Protein AF-A0A3N4TA55-F1 (afdb_monomer_lite)

Foldseek 3Di:
DVQVVLLVVLVVQAEPEEAEAEQVCVRLVDQPRNLSNLVSVVCCVPPPRRDDYHYHYDHDPVPPDPPPDDDPPDPDGRNSVNVSCVVPDDDDDQADDPVVLVVLVVVVVVPVVLSVVLSVVCVPGRRSVCSSQQVVVQVVCLVPDQLLLVLLLVLLVVCVVVPHDNDDDLVSSNVNSCVSDDPVSNVVADPCNSVVSLVSQCDDDVNPDGSDDDPDPPDDPDPPDPPPPDDDDDDDDDDDDDD

Structure (mmCIF, N/CA/C/O backbone):
data_AF-A0A3N4TA55-F1
#
_entry.id   AF-A0A3N4TA55-F1
#
loop_
_atom_site.group_PDB
_atom_site.id
_atom_site.type_symbol
_atom_site.label_atom_id
_atom_site.label_alt_id
_atom_site.label_comp_id
_atom_site.label_asym_id
_atom_site.label_entity_id
_atom_site.label_seq_id
_atom_site.pdbx_PDB_ins_code
_atom_site.Cartn_x
_atom_site.Cartn_y
_atom_site.Cartn_z
_atom_site.occupancy
_atom_site.B_iso_or_equiv
_atom_site.auth_seq_id
_atom_site.auth_comp_id
_atom_site.auth_asym_id
_atom_site.auth_atom_id
_atom_site.pdbx_PDB_model_num
ATOM 1 N N . THR A 1 1 ? -11.333 23.066 11.978 1.00 79.62 1 THR A N 1
ATOM 2 C CA . THR A 1 1 ? -10.157 22.261 11.555 1.00 79.62 1 THR A CA 1
ATOM 3 C C . THR A 1 1 ? -10.548 20.794 11.424 1.00 79.62 1 THR A C 1
ATOM 5 O O . THR A 1 1 ? -11.616 20.425 11.899 1.00 79.62 1 THR A O 1
ATOM 8 N N . ARG A 1 2 ? -9.712 19.935 10.811 1.00 83.94 2 ARG A N 1
ATOM 9 C CA . ARG A 1 2 ? -9.984 18.483 10.694 1.00 83.94 2 ARG A CA 1
ATOM 10 C C . ARG A 1 2 ? -10.260 17.814 12.053 1.00 83.94 2 ARG A C 1
ATOM 12 O O . ARG A 1 2 ? -11.100 16.928 12.131 1.00 83.94 2 ARG A O 1
ATOM 19 N N . ALA A 1 3 ? -9.582 18.254 13.115 1.00 85.75 3 ALA A N 1
ATOM 20 C CA . ALA A 1 3 ? -9.778 17.730 14.466 1.00 85.75 3 ALA A CA 1
ATOM 21 C C . ALA A 1 3 ? -11.106 18.177 15.100 1.00 85.75 3 ALA A C 1
ATOM 23 O O . ALA A 1 3 ? -11.772 17.376 15.744 1.00 85.75 3 ALA A O 1
ATOM 24 N N . GLU A 1 4 ? -11.514 19.430 14.893 1.00 86.81 4 GLU A N 1
ATOM 25 C CA . GLU A 1 4 ? -12.807 19.935 15.382 1.00 86.81 4 GLU A CA 1
ATOM 26 C C . GLU A 1 4 ? -13.983 19.252 14.679 1.00 86.81 4 GLU A C 1
ATOM 28 O O . GLU A 1 4 ? -14.885 18.774 15.355 1.00 86.81 4 GLU A O 1
ATOM 33 N N . ALA A 1 5 ? -13.923 19.104 13.351 1.00 87.62 5 ALA A N 1
ATOM 34 C CA . ALA A 1 5 ? -14.955 18.386 12.601 1.00 87.62 5 ALA A CA 1
ATOM 35 C C . ALA A 1 5 ? -15.101 16.931 13.083 1.00 87.62 5 ALA A C 1
ATOM 37 O O . ALA A 1 5 ? -16.208 16.457 13.313 1.00 87.62 5 ALA A O 1
ATOM 38 N N . ALA A 1 6 ? -13.979 16.245 13.332 1.00 89.44 6 ALA A N 1
ATOM 39 C CA . ALA A 1 6 ? -14.008 14.892 13.880 1.00 89.44 6 ALA A CA 1
ATOM 40 C C . ALA A 1 6 ? -14.622 14.826 15.288 1.00 89.44 6 ALA A C 1
ATOM 42 O O . ALA A 1 6 ? -15.300 13.853 15.607 1.00 89.44 6 ALA A O 1
ATOM 43 N N . LEU A 1 7 ? -14.401 15.837 16.136 1.00 91.38 7 LEU A N 1
ATOM 44 C CA . LEU A 1 7 ? -15.032 15.901 17.455 1.00 91.38 7 LEU A CA 1
ATOM 45 C C . LEU A 1 7 ? -16.558 16.016 17.335 1.00 91.38 7 LEU A C 1
ATOM 47 O O . LEU A 1 7 ? -17.276 15.287 18.020 1.00 91.38 7 LEU A O 1
ATOM 51 N N . ASP A 1 8 ? -17.042 16.881 16.445 1.00 91.19 8 ASP A N 1
ATOM 52 C CA . ASP A 1 8 ? -18.476 17.055 16.202 1.00 91.19 8 ASP A CA 1
ATOM 53 C C . ASP A 1 8 ? -19.119 15.771 15.657 1.00 91.19 8 ASP A C 1
ATOM 55 O O . ASP A 1 8 ? -20.193 15.363 16.114 1.00 91.19 8 ASP A O 1
ATOM 59 N N . ASP A 1 9 ? -18.439 15.083 14.739 1.00 91.56 9 ASP A N 1
ATOM 60 C CA . ASP A 1 9 ? -18.909 13.819 14.170 1.00 91.56 9 ASP A CA 1
ATOM 61 C C . ASP A 1 9 ? -18.940 12.686 15.204 1.00 91.56 9 ASP A C 1
ATOM 63 O O . ASP A 1 9 ? -19.891 11.901 15.228 1.00 91.56 9 ASP A O 1
ATOM 67 N N . LEU A 1 10 ? -17.966 12.623 16.123 1.00 92.31 10 LEU A N 1
ATOM 68 C CA . LEU A 1 10 ? -17.952 11.629 17.206 1.00 92.31 10 LEU A CA 1
ATOM 69 C C . LEU A 1 10 ? -19.199 11.719 18.092 1.00 92.31 10 LEU A C 1
ATOM 71 O O . LEU A 1 10 ? -19.691 10.698 18.575 1.00 92.31 10 LEU A O 1
ATOM 75 N N . HIS A 1 11 ? -19.758 12.915 18.279 1.00 89.50 11 HIS A N 1
ATOM 76 C CA . HIS A 1 11 ? -20.995 13.082 19.040 1.00 89.50 11 HIS A CA 1
ATOM 77 C C . HIS A 1 11 ? -22.228 12.508 18.331 1.00 89.50 11 HIS A C 1
ATOM 79 O O . HIS A 1 11 ? -23.209 12.191 19.009 1.00 89.50 11 HIS A O 1
ATOM 85 N N . ARG A 1 12 ? -22.169 12.342 17.005 1.00 91.69 12 ARG A N 1
ATOM 86 C CA . ARG A 1 12 ? -23.254 11.838 16.149 1.00 91.69 12 ARG A CA 1
ATOM 87 C C . ARG A 1 12 ? -23.171 10.335 15.875 1.00 91.69 12 ARG A C 1
ATOM 89 O O . ARG A 1 12 ? -24.098 9.784 15.280 1.00 91.69 12 ARG A O 1
ATOM 96 N N . VAL A 1 13 ? -22.092 9.675 16.301 1.00 93.31 13 VAL A N 1
ATOM 97 C CA . VAL A 1 13 ? -21.905 8.228 16.140 1.00 93.31 13 VAL A CA 1
ATOM 98 C C . VAL A 1 13 ? -23.046 7.474 16.822 1.00 93.31 13 VAL A C 1
ATOM 100 O O . VAL A 1 13 ? -23.340 7.684 17.999 1.00 93.31 13 VAL A O 1
ATOM 103 N N . ARG A 1 14 ? -23.689 6.588 16.058 1.00 92.69 14 ARG A N 1
ATOM 104 C CA . ARG A 1 14 ? -24.796 5.740 16.512 1.00 92.69 14 ARG A CA 1
ATOM 105 C C . ARG A 1 14 ? -24.303 4.343 16.914 1.00 92.69 14 ARG A C 1
ATOM 107 O O . ARG A 1 14 ? -23.226 3.934 16.472 1.00 92.69 14 ARG A O 1
ATOM 114 N N . PRO A 1 15 ? -25.101 3.579 17.680 1.00 93.12 15 PRO A N 1
ATOM 115 C CA . PRO A 1 15 ? -24.861 2.158 17.911 1.00 93.12 15 PRO A CA 1
ATOM 116 C C . PRO A 1 15 ? -24.553 1.370 16.635 1.00 93.12 15 PRO A C 1
ATOM 118 O O . PRO A 1 15 ? -25.110 1.654 15.575 1.00 93.12 15 PRO A O 1
ATOM 121 N N . ARG A 1 16 ? -23.719 0.333 16.766 1.00 92.81 16 ARG A N 1
ATOM 122 C CA . ARG A 1 16 ? -23.284 -0.587 15.696 1.00 92.81 16 ARG A CA 1
ATOM 123 C C . ARG A 1 16 ? -22.468 0.092 14.592 1.00 92.81 16 ARG A C 1
ATOM 125 O O . ARG A 1 16 ? -22.528 -0.311 13.435 1.00 92.81 16 ARG A O 1
ATOM 132 N N . THR A 1 17 ? -21.687 1.103 14.965 1.00 93.56 17 THR A N 1
ATOM 133 C CA . THR A 1 17 ? -20.802 1.832 14.048 1.00 93.56 17 THR A CA 1
ATOM 134 C C . THR A 1 17 ? -19.342 1.446 14.275 1.00 93.56 17 THR A C 1
ATOM 136 O O . THR A 1 17 ? -18.903 1.276 15.415 1.00 93.56 17 THR A O 1
ATOM 139 N N . VAL A 1 18 ? -18.577 1.352 13.184 1.00 94.00 18 VAL A N 1
ATOM 140 C CA . VAL A 1 18 ? -17.112 1.279 13.224 1.00 94.00 18 VAL A CA 1
ATOM 141 C C . VAL A 1 18 ? -16.549 2.668 12.944 1.00 94.00 18 VAL A C 1
ATOM 143 O O . VAL A 1 18 ? -16.778 3.235 11.878 1.00 94.00 18 VAL A O 1
ATOM 146 N N . VAL A 1 19 ? -15.811 3.221 13.901 1.00 92.81 19 VAL A N 1
ATOM 147 C CA . VAL A 1 19 ? -15.119 4.504 13.755 1.00 92.81 19 VAL A CA 1
ATOM 148 C C . VAL A 1 19 ? -13.665 4.233 13.387 1.00 92.81 19 VAL A C 1
ATOM 150 O O . VAL A 1 19 ? -12.929 3.635 14.170 1.00 92.81 19 VAL A O 1
ATOM 153 N N . TRP A 1 20 ? -13.241 4.696 12.210 1.00 92.50 20 TRP A N 1
ATOM 154 C CA . TRP A 1 20 ? -11.856 4.593 11.747 1.00 92.50 20 TRP A CA 1
ATOM 155 C C . TRP A 1 20 ? -11.138 5.945 11.832 1.00 92.50 20 TRP A C 1
ATOM 157 O O . TRP A 1 20 ? -11.334 6.839 11.007 1.00 92.50 20 TRP A O 1
ATOM 167 N N . LEU A 1 21 ? -10.265 6.094 12.827 1.00 89.69 21 LEU A N 1
ATOM 168 C CA . LEU A 1 21 ? -9.412 7.267 13.001 1.00 89.69 21 LEU A CA 1
ATOM 169 C C . LEU A 1 21 ? -8.099 7.073 12.233 1.00 89.69 21 LEU A C 1
ATOM 171 O O . LEU A 1 21 ? -7.096 6.596 12.771 1.00 89.69 21 LEU A O 1
ATOM 175 N N . ASN A 1 22 ? -8.110 7.448 10.953 1.00 85.31 22 ASN A N 1
ATOM 176 C CA . ASN A 1 22 ? -6.920 7.359 10.109 1.00 85.31 22 ASN A CA 1
ATOM 177 C C . ASN A 1 22 ? -5.839 8.360 10.543 1.00 85.31 22 ASN A C 1
ATOM 179 O O . ASN A 1 22 ? -6.114 9.557 10.579 1.00 85.31 22 ASN A O 1
ATOM 183 N N . GLU A 1 23 ? -4.610 7.900 10.790 1.00 84.62 23 GLU A N 1
ATOM 184 C CA . GLU A 1 23 ? -3.503 8.749 11.259 1.00 84.62 23 GLU A CA 1
ATOM 185 C C . GLU A 1 23 ? -3.882 9.530 12.536 1.00 84.62 23 GLU A C 1
ATOM 187 O O . GLU A 1 23 ? -3.829 10.763 12.612 1.00 84.62 23 GLU A O 1
ATOM 192 N N . ALA A 1 24 ? -4.303 8.778 13.555 1.00 86.88 24 ALA A N 1
ATOM 193 C CA . ALA A 1 24 ? -4.888 9.238 14.810 1.00 86.88 24 ALA A CA 1
ATOM 194 C C . ALA A 1 24 ? -4.051 10.294 15.551 1.00 86.88 24 ALA A C 1
ATOM 196 O O . ALA A 1 24 ? -4.609 11.116 16.283 1.00 86.88 24 ALA A O 1
ATOM 197 N N . GLN A 1 25 ? -2.736 10.342 15.318 1.00 84.38 25 GLN A N 1
ATOM 198 C CA . GLN A 1 25 ? -1.855 11.372 15.865 1.00 84.38 25 GLN A CA 1
ATOM 199 C C . GLN A 1 25 ? -2.222 12.799 15.426 1.00 84.38 25 GLN A C 1
ATOM 201 O O . GLN A 1 25 ? -1.885 13.746 16.134 1.00 84.38 25 GLN A O 1
ATOM 206 N N . HIS A 1 26 ? -2.911 12.977 14.292 1.00 84.94 26 HIS A N 1
ATOM 207 C CA . HIS A 1 26 ? -3.399 14.291 13.854 1.00 84.94 26 HIS A CA 1
ATOM 208 C C . HIS A 1 26 ? -4.632 14.768 14.625 1.00 84.94 26 HIS A C 1
ATOM 210 O O . HIS A 1 26 ? -4.906 15.963 14.636 1.00 84.94 26 HIS A O 1
ATOM 216 N N . TYR A 1 27 ? -5.356 13.856 15.273 1.00 87.69 27 TYR A N 1
ATOM 217 C CA . TYR A 1 27 ? -6.538 14.178 16.069 1.00 87.69 27 TYR A CA 1
ATOM 218 C C . TYR A 1 27 ? -6.185 14.221 17.553 1.00 87.69 27 TYR A C 1
ATOM 220 O O . TYR A 1 27 ? -6.335 15.243 18.211 1.00 87.69 27 TYR A O 1
ATOM 228 N N . LEU A 1 28 ? -5.646 13.118 18.074 1.00 87.19 28 LEU A N 1
ATOM 229 C CA . LEU A 1 28 ? -5.337 12.945 19.494 1.00 87.19 28 LEU A CA 1
ATOM 230 C C . LEU A 1 28 ? -4.089 13.725 19.930 1.00 87.19 28 LEU A C 1
ATOM 232 O O . LEU A 1 28 ? -3.951 14.066 21.103 1.00 87.19 28 LEU A O 1
ATOM 236 N N . GLY A 1 29 ? -3.184 14.007 18.990 1.00 81.81 29 GLY A N 1
ATOM 237 C CA . GLY A 1 29 ? -2.003 14.837 19.220 1.00 81.81 29 GLY A CA 1
ATOM 238 C C . GLY A 1 29 ? -2.254 16.337 19.058 1.00 81.81 29 GLY A C 1
ATOM 239 O O . GLY A 1 29 ? -1.321 17.110 19.261 1.00 81.81 29 GLY A O 1
ATOM 240 N N . ASP A 1 30 ? -3.468 16.761 18.689 1.00 82.75 30 ASP A N 1
ATOM 241 C CA . ASP A 1 30 ? -3.800 18.183 18.606 1.00 82.75 30 ASP A CA 1
ATOM 242 C C . ASP A 1 30 ? -3.848 18.804 20.021 1.00 82.75 30 ASP A C 1
ATOM 244 O O . ASP A 1 30 ? -4.587 18.301 20.876 1.00 82.75 30 ASP A O 1
ATOM 248 N N . PRO A 1 31 ? -3.095 19.886 20.304 1.00 80.00 31 PRO A N 1
ATOM 249 C CA . PRO A 1 31 ? -3.035 20.471 21.645 1.00 80.00 31 PRO A CA 1
ATOM 250 C C . PRO A 1 31 ? -4.352 21.078 22.145 1.00 80.00 31 PRO A C 1
ATOM 252 O O . PRO A 1 31 ? -4.529 21.217 23.354 1.00 80.00 31 PRO A O 1
ATOM 255 N N . ARG A 1 32 ? -5.258 21.483 21.245 1.00 83.19 32 ARG A N 1
ATOM 256 C CA . ARG A 1 32 ? -6.519 22.154 21.597 1.00 83.19 32 ARG A CA 1
ATOM 257 C C . ARG A 1 32 ? -7.669 21.161 21.728 1.00 83.19 32 ARG A C 1
ATOM 259 O O . ARG A 1 32 ? -8.476 21.266 22.651 1.00 83.19 32 ARG A O 1
ATOM 266 N N . THR A 1 33 ? -7.738 20.196 20.817 1.00 86.81 33 THR A N 1
ATOM 267 C CA . THR A 1 33 ? -8.920 19.345 20.630 1.00 86.81 33 THR A CA 1
ATOM 268 C C . THR A 1 33 ? -8.653 17.879 20.981 1.00 86.81 33 THR A C 1
ATOM 270 O O . THR A 1 33 ? -9.595 17.151 21.291 1.00 86.81 33 THR A O 1
ATOM 273 N N . GLY A 1 34 ? -7.392 17.435 21.037 1.00 87.06 34 GLY A N 1
ATOM 274 C CA . GLY A 1 34 ? -7.037 16.024 21.230 1.00 87.06 34 GLY A CA 1
ATOM 275 C C . GLY A 1 34 ? -7.566 15.397 22.524 1.00 87.06 34 GLY A C 1
ATOM 276 O O . GLY A 1 34 ? -8.074 14.279 22.500 1.00 87.06 34 GLY A O 1
ATOM 277 N N . GLU A 1 35 ? -7.543 16.130 23.641 1.00 88.62 35 GLU A N 1
ATOM 278 C CA . GLU A 1 35 ? -8.118 15.664 24.918 1.00 88.62 35 GLU A CA 1
ATOM 279 C C . GLU A 1 35 ? -9.648 15.544 24.867 1.00 88.62 35 GLU A C 1
ATOM 281 O O . GLU A 1 35 ? -10.229 14.643 25.475 1.00 88.62 35 GLU A O 1
ATOM 286 N N . ARG A 1 36 ? -10.315 16.436 24.123 1.00 91.06 36 ARG A N 1
ATOM 287 C CA . ARG A 1 36 ? -11.776 16.407 23.947 1.00 91.06 36 ARG A CA 1
ATOM 288 C C . ARG A 1 36 ? -12.183 15.238 23.056 1.00 91.06 36 ARG A C 1
ATOM 290 O O . ARG A 1 36 ? -13.146 14.549 23.374 1.00 91.06 36 ARG A O 1
ATOM 297 N N . ILE A 1 37 ? -11.407 14.964 22.009 1.00 92.38 37 ILE A N 1
ATOM 298 C CA . ILE A 1 37 ? -11.589 13.794 21.140 1.00 92.38 37 ILE A CA 1
ATOM 299 C C . ILE A 1 37 ? -11.387 12.506 21.939 1.00 92.38 37 ILE A C 1
ATOM 301 O O . ILE A 1 37 ? -12.244 11.630 21.891 1.00 92.38 37 ILE A O 1
ATOM 305 N N . ALA A 1 38 ? -10.313 12.402 22.728 1.00 91.06 38 ALA A N 1
ATOM 306 C CA . ALA A 1 38 ? -10.084 11.233 23.579 1.00 91.06 38 ALA A CA 1
ATOM 307 C C . ALA A 1 38 ? -11.239 11.000 24.562 1.00 91.06 38 ALA A C 1
ATOM 309 O O . ALA A 1 38 ? -11.681 9.868 24.744 1.00 91.06 38 ALA A O 1
ATOM 310 N N . ALA A 1 39 ? -11.769 12.076 25.150 1.00 91.00 39 ALA A N 1
ATOM 311 C CA . ALA A 1 39 ? -12.935 12.010 26.019 1.00 91.00 39 ALA A CA 1
ATOM 312 C C . ALA A 1 39 ? -14.197 11.533 25.289 1.00 91.00 39 ALA A C 1
ATOM 314 O O . ALA A 1 39 ? -14.900 10.670 25.802 1.00 91.00 39 ALA A O 1
ATOM 315 N N . ALA A 1 40 ? -14.473 12.069 24.097 1.00 92.31 40 ALA A N 1
ATOM 316 C CA . ALA A 1 40 ? -15.627 11.675 23.296 1.00 92.31 40 ALA A CA 1
ATOM 317 C C . ALA A 1 40 ? -15.549 10.195 22.889 1.00 92.31 40 ALA A C 1
ATOM 319 O O . ALA A 1 40 ? -16.531 9.470 23.028 1.00 92.31 40 ALA A O 1
ATOM 320 N N . VAL A 1 41 ? -14.367 9.725 22.473 1.00 92.88 41 VAL A N 1
ATOM 321 C CA . VAL A 1 41 ? -14.122 8.305 22.182 1.00 92.88 41 VAL A CA 1
ATOM 322 C C . VAL A 1 41 ? -14.334 7.447 23.428 1.00 92.88 41 VAL A C 1
ATOM 324 O O . VAL A 1 41 ? -15.026 6.437 23.360 1.00 92.88 41 VAL A O 1
ATOM 327 N N . HIS A 1 42 ? -13.794 7.853 24.578 1.00 91.00 42 HIS A N 1
ATOM 328 C CA . HIS A 1 42 ? -14.005 7.132 25.832 1.00 91.00 42 HIS A CA 1
ATOM 329 C C . HIS A 1 42 ? -15.499 7.032 26.187 1.00 91.00 42 HIS A C 1
ATOM 331 O O . HIS A 1 42 ? -15.981 5.952 26.517 1.00 91.00 42 HIS A O 1
ATOM 337 N N . SER A 1 43 ? -16.259 8.125 26.057 1.00 90.19 43 SER A N 1
ATOM 338 C CA . SER A 1 43 ? -17.711 8.114 26.266 1.00 90.19 43 SER A CA 1
ATOM 339 C C . SER A 1 43 ? -18.432 7.155 25.317 1.00 90.19 43 SER A C 1
ATOM 341 O O . SER A 1 43 ? -19.298 6.420 25.778 1.00 90.19 43 SER A O 1
ATOM 343 N N . LEU A 1 44 ? -18.056 7.103 24.032 1.00 91.19 44 LEU A N 1
ATOM 344 C CA . LEU A 1 44 ? -18.632 6.151 23.070 1.00 91.19 44 LEU A CA 1
ATOM 345 C C . LEU A 1 44 ? -18.393 4.687 23.459 1.00 91.19 44 LEU A C 1
ATOM 347 O O . LEU A 1 44 ? -19.247 3.846 23.203 1.00 91.19 44 LEU A O 1
ATOM 351 N N . LEU A 1 45 ? -17.236 4.387 24.053 1.00 90.12 45 LEU A N 1
ATOM 352 C CA . LEU A 1 45 ? -16.852 3.025 24.425 1.00 90.12 45 LEU A CA 1
ATOM 353 C C . LEU A 1 45 ? -17.461 2.565 25.756 1.00 90.12 45 LEU A C 1
ATOM 355 O O . LEU A 1 45 ? -17.646 1.367 25.950 1.00 90.12 45 LEU A O 1
ATOM 359 N N . VAL A 1 46 ? -17.743 3.492 26.676 1.00 89.88 46 VAL A N 1
ATOM 360 C CA . VAL A 1 46 ? -18.223 3.167 28.030 1.00 89.88 46 VAL A CA 1
ATOM 361 C C . VAL A 1 46 ? -19.745 3.231 28.151 1.00 89.88 46 VAL A C 1
ATOM 363 O O . VAL A 1 46 ? -20.306 2.496 28.956 1.00 89.88 46 VAL A O 1
ATOM 366 N N . GLN A 1 47 ? -20.419 4.085 27.376 1.00 90.19 47 GLN A N 1
ATOM 367 C CA . GLN A 1 47 ? -21.871 4.274 27.451 1.00 90.19 47 GLN A CA 1
ATOM 368 C C . GLN A 1 47 ? -22.634 3.135 26.757 1.00 90.19 47 GLN A C 1
ATOM 370 O O . GLN A 1 47 ? -22.606 3.059 25.523 1.00 90.19 47 GLN A O 1
ATOM 375 N N . PRO A 1 48 ? -23.362 2.271 27.496 1.00 86.44 48 PRO A N 1
ATOM 376 C CA . PRO A 1 48 ? -24.081 1.146 26.900 1.00 86.44 48 PRO A CA 1
ATOM 377 C C . PRO A 1 48 ? -25.143 1.584 25.886 1.00 86.44 48 PRO A C 1
ATOM 379 O O . PRO A 1 48 ? -25.327 0.923 24.868 1.00 86.44 48 PRO A O 1
ATOM 382 N N . GLU A 1 49 ? -25.790 2.730 26.114 1.00 88.50 49 GLU A N 1
ATOM 383 C CA . GLU A 1 49 ? -26.796 3.322 25.226 1.00 88.50 49 GLU A CA 1
ATOM 384 C C . GLU A 1 49 ? -26.237 3.747 23.861 1.00 88.50 49 GLU A C 1
ATOM 386 O O . GLU A 1 49 ? -26.987 3.883 22.893 1.00 88.50 49 GLU A O 1
ATOM 391 N N . ARG A 1 50 ? -24.917 3.944 23.769 1.00 85.75 50 ARG A N 1
ATOM 392 C CA . ARG A 1 50 ? -24.220 4.248 22.514 1.00 85.75 50 ARG A CA 1
ATOM 393 C C . ARG A 1 50 ? -23.617 3.011 21.860 1.00 85.75 50 ARG A C 1
ATOM 395 O O . ARG A 1 50 ? -23.215 3.089 20.703 1.00 85.75 50 ARG A O 1
ATOM 402 N N . GLY A 1 51 ? -23.559 1.888 22.573 1.00 85.56 51 GLY A N 1
ATOM 403 C CA . GLY A 1 51 ? -22.928 0.653 22.127 1.00 85.56 51 GLY A CA 1
ATOM 404 C C . GLY A 1 51 ? -23.827 -0.244 21.263 1.00 85.56 51 GLY A C 1
ATOM 405 O O . GLY A 1 51 ? -25.042 -0.065 21.211 1.00 85.56 51 GLY A O 1
ATOM 406 N N . PRO A 1 52 ? -23.248 -1.253 20.588 1.00 89.94 52 PRO A N 1
ATOM 407 C CA . PRO A 1 52 ? -21.812 -1.527 20.503 1.00 89.94 52 PRO A CA 1
ATOM 408 C C . PRO A 1 52 ? -21.122 -0.608 19.479 1.00 89.94 52 PRO A C 1
ATOM 410 O O . PRO A 1 52 ? -21.655 -0.394 18.395 1.00 89.94 52 PRO A O 1
ATOM 413 N N . VAL A 1 53 ? -19.931 -0.089 19.789 1.00 92.69 53 VAL A N 1
ATOM 414 C CA . VAL A 1 53 ? -19.097 0.702 18.861 1.00 92.69 53 VAL A CA 1
ATOM 415 C C . VAL A 1 53 ? -17.689 0.122 18.862 1.00 92.69 53 VAL A C 1
ATOM 417 O O . VAL A 1 53 ? -17.137 -0.164 19.923 1.00 92.69 53 VAL A O 1
ATOM 420 N N . LEU A 1 54 ? -17.101 -0.031 17.676 1.00 91.62 54 LEU A N 1
ATOM 421 C CA . LEU A 1 54 ? -15.694 -0.390 17.514 1.00 91.62 54 LEU A CA 1
ATOM 422 C C . LEU A 1 54 ? -14.930 0.840 17.033 1.00 91.62 54 LEU A C 1
ATOM 424 O O . LEU A 1 54 ? -15.271 1.414 16.002 1.00 91.62 54 LEU A O 1
ATOM 428 N N . VAL A 1 55 ? -13.885 1.234 17.756 1.00 91.62 55 VAL A N 1
ATOM 429 C CA . VAL A 1 55 ? -13.008 2.337 17.353 1.00 91.62 55 VAL A CA 1
ATOM 430 C C . VAL A 1 55 ? -11.644 1.768 17.000 1.00 91.62 55 VAL A C 1
ATOM 432 O O . VAL A 1 55 ? -10.986 1.156 17.838 1.00 91.62 55 VAL A O 1
ATOM 435 N N . LEU A 1 56 ? -11.220 1.982 15.760 1.00 91.56 56 LEU A N 1
ATOM 436 C CA . LEU A 1 56 ? -9.915 1.585 15.251 1.00 91.56 56 LEU A CA 1
ATOM 437 C C . LEU A 1 56 ? -9.124 2.834 14.878 1.00 91.56 56 LEU A C 1
ATOM 439 O O . LEU A 1 56 ? -9.657 3.780 14.301 1.00 91.56 56 LEU A O 1
ATOM 443 N N . ALA A 1 57 ? -7.841 2.838 15.215 1.00 87.81 57 ALA A N 1
ATOM 444 C CA . ALA A 1 57 ? -6.971 3.983 15.021 1.00 87.81 57 ALA A CA 1
ATOM 445 C C . ALA A 1 57 ? -5.610 3.522 14.501 1.00 87.81 57 ALA A C 1
ATOM 447 O O . ALA A 1 57 ? -4.967 2.665 15.108 1.00 87.81 57 ALA A O 1
ATOM 448 N N . ARG A 1 58 ? -5.148 4.125 13.401 1.00 86.81 58 ARG A N 1
ATOM 449 C CA . ARG A 1 58 ? -3.773 3.945 12.915 1.00 86.81 58 ARG A CA 1
ATOM 450 C C . ARG A 1 58 ? -2.891 5.038 13.501 1.00 86.81 58 ARG A C 1
ATOM 452 O O . ARG A 1 58 ? -3.270 6.203 13.465 1.00 86.81 58 ARG A O 1
ATOM 459 N N . TRP A 1 59 ? -1.711 4.675 13.998 1.00 79.31 59 TRP A N 1
ATOM 460 C CA . TRP A 1 59 ? -0.756 5.622 14.574 1.00 79.31 59 TRP A CA 1
ATOM 461 C C . TRP A 1 59 ? 0.613 5.511 13.898 1.00 79.31 59 TRP A C 1
ATOM 463 O O . TRP A 1 59 ? 1.286 4.487 14.022 1.00 79.31 59 TRP A O 1
ATOM 473 N N . ALA A 1 60 ? 1.067 6.565 13.213 1.00 70.44 60 ALA A N 1
ATOM 474 C CA . ALA A 1 60 ? 2.404 6.573 12.619 1.00 70.44 60 ALA A CA 1
ATOM 475 C C . ALA A 1 60 ? 3.492 6.844 13.673 1.00 70.44 60 ALA A C 1
ATOM 477 O O . ALA A 1 60 ? 3.486 7.857 14.377 1.00 70.44 60 ALA A O 1
ATOM 478 N N . ARG A 1 61 ? 4.487 5.953 13.736 1.00 60.38 61 ARG A N 1
ATOM 479 C CA . ARG A 1 61 ? 5.591 5.964 14.718 1.00 60.38 61 ARG A CA 1
ATOM 480 C C . ARG A 1 61 ? 6.519 7.192 14.622 1.00 60.38 61 ARG A C 1
ATOM 482 O O . ARG A 1 61 ? 7.266 7.458 15.558 1.00 60.38 61 ARG A O 1
ATOM 489 N N . VAL A 1 62 ? 6.464 7.953 13.522 1.00 50.91 62 VAL A N 1
ATOM 490 C CA . VAL A 1 62 ? 7.348 9.106 13.236 1.00 50.91 62 VAL A CA 1
ATOM 491 C C . VAL A 1 62 ? 7.075 10.307 14.154 1.00 50.91 62 VAL A C 1
ATOM 493 O O . VAL A 1 62 ? 7.962 11.125 14.394 1.00 50.91 62 VAL A O 1
ATOM 496 N N . ARG A 1 63 ? 5.878 10.407 14.747 1.00 49.84 63 ARG A N 1
ATOM 497 C CA . ARG A 1 63 ? 5.614 11.402 15.793 1.00 49.84 63 ARG A CA 1
ATOM 498 C C . ARG A 1 63 ? 5.956 10.812 17.153 1.00 49.84 63 ARG A C 1
ATOM 500 O O . ARG A 1 63 ? 5.417 9.769 17.522 1.00 49.84 63 ARG A O 1
ATOM 507 N N . ARG A 1 64 ? 6.849 11.491 17.897 1.00 48.59 64 ARG A N 1
ATOM 508 C CA . ARG A 1 64 ? 7.216 11.119 19.275 1.00 48.59 64 ARG A CA 1
ATOM 509 C C . ARG A 1 64 ? 5.942 10.752 20.039 1.00 48.59 64 ARG A C 1
ATOM 511 O O . ARG A 1 64 ? 5.013 11.562 20.046 1.00 48.59 64 ARG A O 1
ATOM 518 N N . PRO A 1 65 ? 5.882 9.564 20.658 1.00 53.91 65 PRO A N 1
ATOM 519 C CA . PRO A 1 65 ? 4.663 9.136 21.299 1.00 53.91 65 PRO A CA 1
ATOM 520 C C . PRO A 1 65 ? 4.280 10.138 22.384 1.00 53.91 65 PRO A C 1
ATOM 522 O O . PRO A 1 65 ? 5.077 10.473 23.264 1.00 53.91 65 PRO A O 1
ATOM 525 N N . VAL A 1 66 ? 3.017 10.554 22.337 1.00 54.69 66 VAL A N 1
ATOM 526 C CA . VAL A 1 66 ? 2.330 11.309 23.396 1.00 54.69 66 VAL A CA 1
ATOM 527 C C . VAL A 1 66 ? 2.365 10.534 24.735 1.00 54.69 66 VAL A C 1
ATOM 529 O O . VAL A 1 66 ? 2.074 11.069 25.797 1.00 54.69 66 VAL A O 1
ATOM 532 N N . HIS A 1 67 ? 2.811 9.272 24.704 1.00 51.28 67 HIS A N 1
ATOM 533 C CA . HIS A 1 67 ? 3.073 8.395 25.843 1.00 51.28 67 HIS A CA 1
ATOM 534 C C . HIS A 1 67 ? 4.325 8.724 26.668 1.00 51.28 67 HIS A C 1
ATOM 536 O O . HIS A 1 67 ? 4.565 8.021 27.649 1.00 51.28 67 HIS A O 1
ATOM 542 N N . ARG A 1 68 ? 5.147 9.732 26.327 1.00 46.06 68 ARG A N 1
ATOM 543 C CA . ARG A 1 68 ? 6.256 10.103 27.225 1.00 46.06 68 ARG A CA 1
ATOM 544 C C . ARG A 1 68 ? 5.680 10.510 28.580 1.00 46.06 68 ARG A C 1
ATOM 546 O O . ARG A 1 68 ? 4.930 11.478 28.671 1.00 46.06 68 ARG A O 1
ATOM 553 N N . ALA A 1 69 ? 6.010 9.723 29.604 1.00 42.91 69 ALA A N 1
ATOM 554 C CA . ALA A 1 69 ? 5.530 9.893 30.963 1.00 42.91 69 ALA A CA 1
ATOM 555 C C . ALA A 1 69 ? 5.678 11.357 31.395 1.00 42.91 69 ALA A C 1
ATOM 557 O O . ALA A 1 69 ? 6.786 11.891 31.483 1.00 42.91 69 ALA A O 1
ATOM 558 N N . ALA A 1 70 ? 4.544 12.014 31.645 1.00 48.06 70 ALA A N 1
ATOM 559 C CA . ALA A 1 70 ? 4.553 13.258 32.388 1.00 48.06 70 ALA A CA 1
ATOM 560 C C . ALA A 1 70 ? 5.157 12.968 33.766 1.00 48.06 70 ALA A C 1
ATOM 562 O O . ALA A 1 70 ? 4.794 11.979 34.404 1.00 48.06 70 ALA A O 1
ATOM 563 N N . HIS A 1 71 ? 6.090 13.814 34.204 1.00 42.59 71 HIS A N 1
ATOM 564 C CA . HIS A 1 71 ? 6.629 13.753 35.558 1.00 42.59 71 HIS A CA 1
ATOM 565 C C . HIS A 1 71 ? 5.478 13.703 36.583 1.00 42.59 71 HIS A C 1
ATOM 567 O O . HIS A 1 71 ? 4.506 14.445 36.420 1.00 42.59 71 HIS A O 1
ATOM 573 N N . PRO A 1 72 ? 5.590 12.905 37.662 1.00 44.22 72 PRO A N 1
ATOM 574 C CA . PRO A 1 72 ? 4.482 12.577 38.571 1.00 44.22 72 PRO A CA 1
ATOM 575 C C . PRO A 1 72 ? 3.867 13.766 39.336 1.00 44.22 72 PRO A C 1
ATOM 577 O O . PRO A 1 72 ? 2.917 13.581 40.084 1.00 44.22 72 PRO A O 1
ATOM 580 N N . LYS A 1 73 ? 4.373 14.994 39.158 1.00 45.28 73 LYS A N 1
ATOM 581 C CA . LYS A 1 73 ? 3.917 16.204 39.866 1.00 45.28 73 LYS A CA 1
ATOM 582 C C . LYS A 1 73 ? 3.107 17.193 39.016 1.00 45.28 73 LYS A C 1
ATOM 584 O O . LYS A 1 73 ? 2.732 18.248 39.515 1.00 45.28 73 LYS A O 1
ATOM 589 N N . ARG A 1 74 ? 2.807 16.883 37.750 1.00 44.53 74 ARG A N 1
ATOM 590 C CA . ARG A 1 74 ? 1.860 17.657 36.927 1.00 44.53 74 ARG A CA 1
ATOM 591 C C . ARG A 1 74 ? 0.989 16.697 36.129 1.00 44.53 74 ARG A C 1
ATOM 593 O O . ARG A 1 74 ? 1.518 15.792 35.487 1.00 44.53 74 ARG A O 1
ATOM 600 N N . ALA A 1 75 ? -0.324 16.929 36.112 1.00 50.56 75 ALA A N 1
ATOM 601 C CA . ALA A 1 75 ? -1.186 16.384 35.069 1.00 50.56 75 ALA A CA 1
ATOM 602 C C . ALA A 1 75 ? -0.659 16.919 33.729 1.00 50.56 75 ALA A C 1
ATOM 604 O O . ALA A 1 75 ? -0.903 18.063 33.356 1.00 50.56 75 ALA A O 1
ATOM 605 N N . GLY A 1 76 ? 0.217 16.148 33.083 1.00 55.84 76 GLY A N 1
ATOM 606 C CA . GLY A 1 76 ? 0.821 16.560 31.825 1.00 55.84 76 GLY A CA 1
ATOM 607 C C . GLY A 1 76 ? -0.238 16.647 30.726 1.00 55.84 76 GLY A C 1
ATOM 608 O O . GLY A 1 76 ? -1.247 15.939 30.819 1.00 55.84 76 GLY A O 1
ATOM 609 N N . PRO A 1 77 ? 0.002 17.456 29.678 1.00 62.44 77 PRO A N 1
ATOM 610 C CA . PRO A 1 77 ? -0.841 17.467 28.484 1.00 62.44 77 PRO A CA 1
ATOM 611 C C . PRO A 1 77 ? -1.121 16.035 27.992 1.00 62.44 77 PRO A C 1
ATOM 613 O O . PRO A 1 77 ? -0.237 15.178 28.079 1.00 62.44 77 PRO A O 1
ATOM 616 N N . HIS A 1 78 ? -2.323 15.770 27.471 1.00 68.19 78 HIS A N 1
ATOM 617 C CA . HIS A 1 78 ? -2.734 14.474 26.901 1.00 68.19 78 HIS A CA 1
ATOM 618 C C . HIS A 1 78 ? -2.900 13.325 27.921 1.00 68.19 78 HIS A C 1
ATOM 620 O O . HIS A 1 78 ? -2.539 12.173 27.669 1.00 68.19 78 HIS A O 1
ATOM 626 N N . SER A 1 79 ? -3.443 13.626 29.097 1.00 77.06 79 SER A N 1
ATOM 627 C CA . SER A 1 79 ? -3.827 12.649 30.122 1.00 77.06 79 SER A CA 1
ATOM 628 C C . SER A 1 79 ? -4.882 11.643 29.636 1.00 77.06 79 SER A C 1
ATOM 630 O O . SER A 1 79 ? -4.644 10.439 29.749 1.00 77.06 79 SER A O 1
ATOM 632 N N . ARG A 1 80 ? -5.982 12.097 29.015 1.00 79.25 80 ARG A N 1
ATOM 633 C CA . ARG A 1 80 ? -7.069 11.212 28.551 1.00 79.25 80 ARG A CA 1
ATOM 634 C C . ARG A 1 80 ? -6.664 10.427 27.317 1.00 79.25 80 ARG A C 1
ATOM 636 O O . ARG A 1 80 ? -7.014 9.263 27.179 1.00 79.25 80 ARG A O 1
ATOM 643 N N . VAL A 1 81 ? -5.869 11.033 26.436 1.00 82.75 81 VAL A N 1
ATOM 644 C CA . VAL A 1 81 ? -5.277 10.329 25.284 1.00 82.75 81 VAL A CA 1
ATOM 645 C C . VAL A 1 81 ? -4.414 9.156 25.756 1.00 82.75 81 VAL A C 1
ATOM 647 O O . VAL A 1 81 ? -4.502 8.060 25.204 1.00 82.75 81 VAL A O 1
ATOM 650 N N . ARG A 1 82 ? -3.587 9.356 26.792 1.00 79.81 82 ARG A N 1
ATOM 651 C CA . ARG A 1 82 ? -2.768 8.275 27.355 1.00 79.81 82 ARG A CA 1
ATOM 652 C C . ARG A 1 82 ? -3.628 7.183 27.975 1.00 79.81 82 ARG A C 1
ATOM 654 O O . ARG A 1 82 ? -3.383 6.015 27.696 1.00 79.81 82 ARG A O 1
ATOM 661 N N . GLU A 1 83 ? -4.623 7.549 28.773 1.00 83.56 83 GLU A N 1
ATOM 662 C CA . GLU A 1 83 ? -5.565 6.599 29.373 1.00 83.56 83 GLU A CA 1
ATOM 663 C C . GLU A 1 83 ? -6.296 5.761 28.315 1.00 83.56 83 GLU A C 1
ATOM 665 O O . GLU A 1 83 ? -6.359 4.536 28.431 1.00 83.56 83 GLU A O 1
ATOM 670 N N . LEU A 1 84 ? -6.770 6.403 27.243 1.00 85.62 84 LEU A N 1
ATOM 671 C CA . LEU A 1 84 ? -7.455 5.748 26.133 1.00 85.62 84 LEU A CA 1
ATOM 672 C C . LEU A 1 84 ? -6.559 4.714 25.436 1.00 85.62 84 LEU A C 1
ATOM 674 O O . LEU A 1 84 ? -7.008 3.610 25.141 1.00 85.62 84 LEU A O 1
ATOM 678 N N . LEU A 1 85 ? -5.289 5.044 25.199 1.00 84.50 85 LEU A N 1
ATOM 679 C CA . LEU A 1 85 ? -4.371 4.193 24.433 1.00 84.50 85 LEU A CA 1
ATOM 680 C C . LEU A 1 85 ? -3.651 3.131 25.283 1.00 84.50 85 LEU A C 1
ATOM 682 O O . LEU A 1 85 ? -3.179 2.127 24.750 1.00 84.50 85 LEU A O 1
ATOM 686 N N . THR A 1 86 ? -3.546 3.325 26.600 1.00 83.56 86 THR A N 1
ATOM 687 C CA . THR A 1 86 ? -2.809 2.408 27.487 1.00 83.56 86 THR A CA 1
ATOM 688 C C . THR A 1 86 ? -3.416 1.005 27.455 1.00 83.56 86 THR A C 1
ATOM 690 O O . THR A 1 86 ? -4.603 0.831 27.713 1.00 83.56 86 THR A O 1
ATOM 693 N N . GLY A 1 87 ? -2.596 0.001 27.124 1.00 79.88 87 GLY A N 1
ATOM 694 C CA . GLY A 1 87 ? -3.022 -1.400 27.016 1.00 79.88 87 GLY A CA 1
ATOM 695 C C . GLY A 1 87 ? -3.906 -1.718 25.802 1.00 79.88 87 GLY A C 1
ATOM 696 O O . GLY A 1 87 ? -4.367 -2.847 25.682 1.00 79.88 87 GLY A O 1
ATOM 697 N N . ARG A 1 88 ? -4.143 -0.751 24.902 1.00 85.94 88 ARG A N 1
ATOM 698 C CA . ARG A 1 88 ? -5.034 -0.887 23.731 1.00 85.94 88 ARG A CA 1
ATOM 699 C C . ARG A 1 88 ? -4.314 -0.655 22.401 1.00 85.94 88 ARG A C 1
ATOM 701 O O . ARG A 1 88 ? -4.944 -0.378 21.386 1.00 85.94 88 ARG A O 1
ATOM 708 N N . THR A 1 89 ? -2.988 -0.765 22.407 1.00 83.56 89 THR A N 1
ATOM 709 C CA . THR A 1 89 ? -2.147 -0.607 21.218 1.00 83.56 89 THR A CA 1
ATOM 710 C C . THR A 1 89 ? -1.683 -1.968 20.730 1.00 83.56 89 THR A C 1
ATOM 712 O O . THR A 1 89 ? -1.100 -2.739 21.491 1.00 83.56 89 THR A O 1
ATOM 715 N N . LEU A 1 90 ? -1.885 -2.227 19.442 1.00 84.25 90 LEU A N 1
ATOM 716 C CA . LEU A 1 90 ? -1.323 -3.380 18.750 1.00 84.25 90 LEU A CA 1
ATOM 717 C C . LEU A 1 90 ? -0.168 -2.907 17.871 1.00 84.25 90 LEU A C 1
ATOM 719 O O . LEU A 1 90 ? -0.345 -2.053 17.001 1.00 84.25 90 LEU A O 1
ATOM 723 N N . THR A 1 91 ? 1.022 -3.451 18.111 1.00 83.25 91 THR A N 1
ATOM 724 C CA . THR A 1 91 ? 2.169 -3.221 17.230 1.00 83.25 91 THR A CA 1
ATOM 725 C C . THR A 1 91 ? 2.095 -4.222 16.092 1.00 83.25 91 THR A C 1
ATOM 727 O O . THR A 1 91 ? 2.195 -5.424 16.322 1.00 83.25 91 THR A O 1
ATOM 730 N N . VAL A 1 92 ? 1.935 -3.726 14.869 1.00 83.62 92 VAL A N 1
ATOM 731 C CA . VAL A 1 92 ? 2.036 -4.564 13.673 1.00 83.62 92 VAL A CA 1
ATOM 732 C C . VAL A 1 92 ? 3.523 -4.803 13.394 1.00 83.62 92 VAL A C 1
ATOM 734 O O . VAL A 1 92 ? 4.259 -3.821 13.248 1.00 83.62 92 VAL A O 1
ATOM 737 N N . PRO A 1 93 ? 3.994 -6.063 13.377 1.00 85.75 93 PRO A N 1
ATOM 738 C CA . PRO A 1 93 ? 5.389 -6.358 13.098 1.00 85.75 93 PRO A CA 1
ATOM 739 C C . PRO A 1 93 ? 5.717 -6.075 11.630 1.00 85.75 93 PRO A C 1
ATOM 741 O O . PRO A 1 93 ? 4.846 -6.069 10.760 1.00 85.75 93 PRO A O 1
ATOM 744 N N . ASP A 1 94 ? 7.003 -5.868 11.358 1.00 83.81 94 ASP A N 1
ATOM 745 C CA . ASP A 1 94 ? 7.492 -5.724 9.988 1.00 83.81 94 ASP A CA 1
ATOM 746 C C . ASP A 1 94 ? 7.472 -7.054 9.217 1.00 83.81 94 ASP A C 1
ATOM 748 O O . ASP A 1 94 ? 7.411 -7.044 7.994 1.00 83.81 94 ASP A O 1
ATOM 752 N N . THR A 1 95 ? 7.526 -8.185 9.913 1.00 90.31 95 THR A N 1
ATOM 753 C CA . THR A 1 95 ? 7.498 -9.529 9.330 1.00 90.31 95 THR A CA 1
ATOM 754 C C . THR A 1 95 ? 6.579 -10.406 10.161 1.00 90.31 95 THR A C 1
ATOM 756 O O . THR A 1 95 ? 6.656 -10.381 11.392 1.00 90.31 95 THR A O 1
ATOM 759 N N . PHE A 1 96 ? 5.729 -11.186 9.503 1.00 91.06 96 PHE A N 1
ATOM 760 C CA . PHE A 1 96 ? 4.865 -12.157 10.165 1.00 91.06 96 PHE A CA 1
ATOM 761 C C . PHE A 1 96 ? 5.572 -13.503 10.297 1.00 91.06 96 PHE A C 1
ATOM 763 O O . PHE A 1 96 ? 6.338 -13.905 9.423 1.00 91.06 96 PHE A O 1
ATOM 770 N N . ASP A 1 97 ? 5.320 -14.189 11.408 1.00 90.62 97 ASP A N 1
ATOM 771 C CA . ASP A 1 97 ? 5.857 -15.520 11.659 1.00 90.62 97 ASP A CA 1
ATOM 772 C C . ASP A 1 97 ? 5.072 -16.608 10.906 1.00 90.62 97 ASP A C 1
ATOM 774 O O . ASP A 1 97 ? 4.002 -16.375 10.337 1.00 90.62 97 ASP A O 1
ATOM 778 N N . ALA A 1 98 ? 5.620 -17.826 10.887 1.00 90.50 98 ALA A N 1
ATOM 779 C CA . ALA A 1 98 ? 5.008 -18.946 10.176 1.00 90.50 98 ALA A CA 1
ATOM 780 C C . ALA A 1 98 ? 3.568 -19.260 10.646 1.00 90.50 98 ALA A C 1
ATOM 782 O O . ALA A 1 98 ? 2.715 -19.469 9.780 1.00 90.50 98 ALA A O 1
ATOM 783 N N . PRO A 1 99 ? 3.238 -19.252 11.956 1.00 93.06 99 PRO A N 1
ATOM 784 C CA . PRO A 1 99 ? 1.858 -19.420 12.411 1.00 93.06 99 PRO A CA 1
ATOM 785 C C . PRO A 1 99 ? 0.900 -18.340 11.892 1.00 93.06 99 PRO A C 1
ATOM 787 O O . PRO A 1 99 ? -0.187 -18.675 11.413 1.00 93.06 99 PRO A O 1
ATOM 790 N N . ALA A 1 100 ? 1.286 -17.061 11.936 1.00 91.69 100 ALA A N 1
ATOM 791 C CA . ALA A 1 100 ? 0.453 -15.974 11.425 1.00 91.69 100 ALA A CA 1
ATOM 792 C C . ALA A 1 100 ? 0.242 -16.082 9.907 1.00 91.69 100 ALA A C 1
ATOM 794 O O . ALA A 1 100 ? -0.881 -15.916 9.426 1.00 91.69 100 ALA A O 1
ATOM 795 N N . LEU A 1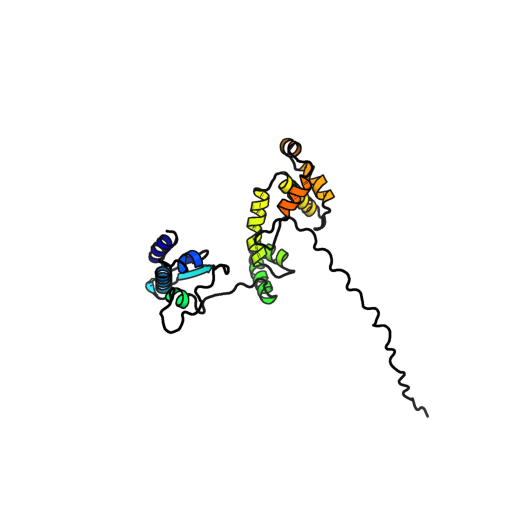 101 ? 1.289 -16.427 9.151 1.00 92.19 101 LEU A N 1
ATOM 796 C CA . LEU A 1 101 ? 1.191 -16.662 7.708 1.00 92.19 101 LEU A CA 1
ATOM 797 C C . LEU A 1 101 ? 0.323 -17.888 7.381 1.00 92.19 101 LEU A C 1
ATOM 799 O O . LEU A 1 101 ? -0.428 -17.868 6.406 1.00 92.19 101 LEU A O 1
ATOM 803 N N . ALA A 1 102 ? 0.369 -18.947 8.193 1.00 91.50 102 ALA A N 1
ATOM 804 C CA . ALA A 1 102 ? -0.504 -20.109 8.033 1.00 91.50 102 ALA A CA 1
ATOM 805 C C . ALA A 1 102 ? -1.979 -19.747 8.275 1.00 91.50 102 ALA A C 1
ATOM 807 O O . ALA A 1 102 ? -2.842 -20.126 7.481 1.00 91.50 102 ALA A O 1
ATOM 808 N N . ALA A 1 103 ? -2.270 -18.962 9.316 1.00 91.75 103 ALA A N 1
ATOM 809 C CA . ALA A 1 103 ? -3.617 -18.459 9.580 1.00 91.75 103 ALA A CA 1
ATOM 810 C C . ALA A 1 103 ? -4.124 -17.559 8.438 1.00 91.75 103 ALA A C 1
ATOM 812 O O . ALA A 1 103 ? -5.253 -17.723 7.972 1.00 91.75 103 ALA A O 1
ATOM 813 N N . ALA A 1 104 ? -3.275 -16.665 7.925 1.00 91.38 104 ALA A N 1
ATOM 814 C CA . ALA A 1 104 ? -3.599 -15.829 6.772 1.00 91.38 104 ALA A CA 1
ATOM 815 C C . ALA A 1 104 ? -3.882 -16.663 5.509 1.00 91.38 104 ALA A C 1
ATOM 817 O O . ALA A 1 104 ? -4.826 -16.372 4.779 1.00 91.3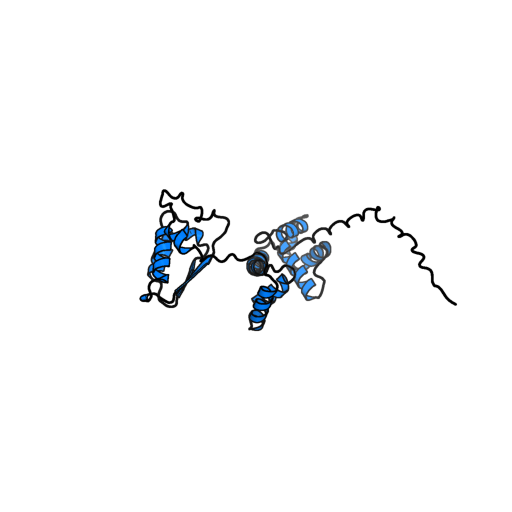8 104 ALA A O 1
ATOM 818 N N . ASN A 1 105 ? -3.138 -17.750 5.280 1.00 91.81 105 ASN A N 1
ATOM 819 C CA . ASN A 1 105 ? -3.396 -18.677 4.174 1.00 91.81 105 ASN A CA 1
ATOM 820 C C . ASN A 1 105 ? -4.767 -19.364 4.272 1.00 91.81 105 ASN A C 1
ATOM 822 O O . ASN A 1 105 ? -5.402 -19.616 3.248 1.00 91.81 105 ASN A O 1
ATOM 826 N N . VAL A 1 106 ? -5.246 -19.671 5.481 1.00 92.75 106 VAL A N 1
ATOM 827 C CA . VAL A 1 106 ? -6.605 -20.208 5.671 1.00 92.75 106 VAL A CA 1
ATOM 828 C C . VAL A 1 106 ? -7.654 -19.169 5.272 1.00 92.75 106 VAL A C 1
ATOM 830 O O . VAL A 1 106 ? -8.599 -19.509 4.563 1.00 92.75 106 VAL A O 1
ATOM 833 N N . LEU A 1 107 ? -7.462 -17.903 5.657 1.00 89.75 107 LEU A N 1
ATOM 834 C CA . LEU A 1 107 ? -8.349 -16.802 5.258 1.00 89.75 107 LEU A CA 1
ATOM 835 C C . LEU A 1 107 ? -8.346 -16.589 3.738 1.00 89.75 107 LEU A C 1
ATOM 837 O O . LEU A 1 107 ? -9.409 -16.463 3.136 1.00 89.75 107 LEU A O 1
ATOM 841 N N . ALA A 1 108 ? -7.171 -16.630 3.108 1.00 92.50 108 ALA A N 1
ATOM 842 C CA . ALA A 1 108 ? -7.019 -16.505 1.659 1.00 92.50 108 ALA A CA 1
ATOM 843 C C . ALA A 1 108 ? -7.779 -17.604 0.896 1.00 92.50 108 ALA A C 1
ATOM 845 O O . ALA A 1 108 ? -8.502 -17.322 -0.061 1.00 92.50 108 ALA A O 1
ATOM 846 N N . LYS A 1 109 ? -7.707 -18.856 1.372 1.00 92.00 109 LYS A N 1
ATOM 847 C CA . LYS A 1 109 ? -8.494 -19.982 0.829 1.00 92.00 109 LYS A CA 1
ATOM 848 C C . LYS A 1 109 ? -10.006 -19.788 0.974 1.00 92.00 109 LYS A C 1
ATOM 850 O O . LYS A 1 109 ? -10.761 -20.396 0.222 1.00 92.00 109 LYS A O 1
ATOM 855 N N . GLY A 1 110 ? -10.441 -18.929 1.896 1.00 90.12 110 GLY A N 1
ATOM 856 C CA . GLY A 1 110 ? -11.831 -18.504 2.049 1.00 90.12 110 GLY A CA 1
ATOM 857 C C . GLY A 1 110 ? -12.340 -17.567 0.945 1.00 90.12 110 GLY A C 1
ATOM 858 O O . GLY A 1 110 ? -13.524 -17.242 0.949 1.00 90.12 110 GLY A O 1
ATOM 859 N N . GLY A 1 111 ? -11.485 -17.152 0.001 1.00 89.88 111 GLY A N 1
ATOM 860 C CA . GLY A 1 111 ? -11.867 -16.371 -1.183 1.00 89.88 111 GLY A CA 1
ATOM 861 C C . GLY A 1 111 ? -11.175 -15.012 -1.321 1.00 89.88 111 GLY A C 1
ATOM 862 O O . GLY A 1 111 ? -11.431 -14.303 -2.295 1.00 89.88 111 GLY A O 1
ATOM 863 N N . ASP A 1 112 ? -10.290 -14.637 -0.394 1.00 89.06 112 ASP A N 1
ATOM 864 C CA . ASP A 1 112 ? -9.536 -13.384 -0.486 1.00 89.06 112 ASP A CA 1
ATOM 865 C C . ASP A 1 112 ? -8.341 -13.533 -1.444 1.00 89.06 112 ASP A C 1
ATOM 867 O O . ASP A 1 112 ? -7.246 -13.956 -1.065 1.00 89.06 112 ASP A O 1
ATOM 871 N N . ARG A 1 113 ? -8.575 -13.199 -2.720 1.00 87.69 113 ARG A N 1
ATOM 872 C CA . ARG A 1 113 ? -7.566 -13.291 -3.790 1.00 87.69 113 ARG A CA 1
ATOM 873 C C . ARG A 1 113 ? -6.406 -12.319 -3.578 1.00 87.69 113 ARG A C 1
ATOM 875 O O . ARG A 1 113 ? -5.267 -12.676 -3.849 1.00 87.69 113 ARG A O 1
ATOM 882 N N . LEU A 1 114 ? -6.683 -11.120 -3.064 1.00 85.75 114 LEU A N 1
ATOM 883 C CA . LEU A 1 114 ? -5.657 -10.105 -2.821 1.00 85.75 114 LEU A CA 1
ATOM 884 C C . LEU A 1 114 ? -4.713 -10.554 -1.699 1.00 85.75 114 LEU A C 1
ATOM 886 O O . LEU A 1 114 ? -3.495 -10.436 -1.834 1.00 85.75 114 LEU A O 1
ATOM 890 N N . LEU A 1 115 ? -5.267 -11.141 -0.635 1.00 90.25 115 LEU A N 1
ATOM 891 C CA . LEU A 1 115 ? -4.475 -11.764 0.419 1.00 90.25 115 LEU A CA 1
ATOM 892 C C . LEU A 1 115 ? -3.686 -12.976 -0.096 1.00 90.25 115 LEU A C 1
ATOM 894 O O . LEU A 1 115 ? -2.517 -13.118 0.255 1.00 90.25 115 LEU A O 1
ATOM 898 N N . ALA A 1 116 ? -4.283 -13.823 -0.942 1.00 90.94 116 ALA A N 1
ATOM 899 C CA . ALA A 1 116 ? -3.593 -14.967 -1.546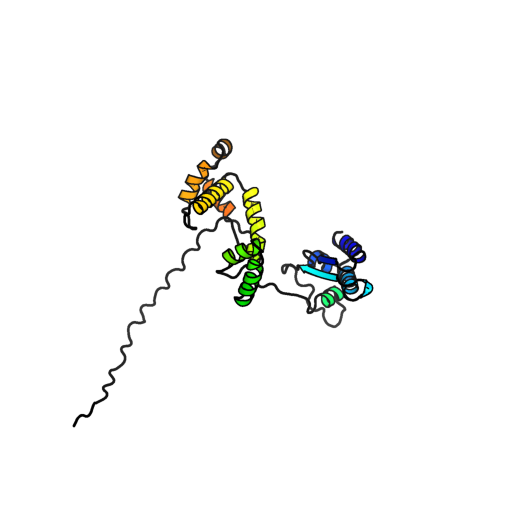 1.00 90.94 116 ALA A CA 1
ATOM 900 C C . ALA A 1 116 ? -2.365 -14.533 -2.365 1.00 90.94 116 ALA A C 1
ATOM 902 O O . ALA A 1 116 ? -1.271 -15.070 -2.189 1.00 90.94 116 ALA A O 1
ATOM 903 N N . ASP A 1 117 ? -2.531 -13.525 -3.219 1.00 88.31 117 ASP A N 1
ATOM 904 C CA . ASP A 1 117 ? -1.457 -13.008 -4.065 1.00 88.31 117 ASP A CA 1
ATOM 905 C C . ASP A 1 117 ? -0.342 -12.358 -3.237 1.00 88.31 117 ASP A C 1
ATOM 907 O O . ASP A 1 117 ? 0.843 -12.569 -3.511 1.00 88.31 117 ASP A O 1
ATOM 911 N N . ALA A 1 118 ? -0.706 -11.607 -2.196 1.00 89.81 118 ALA A N 1
ATOM 912 C CA . ALA A 1 118 ? 0.261 -11.000 -1.288 1.00 89.81 118 ALA A CA 1
ATOM 913 C C . ALA A 1 118 ? 1.038 -12.053 -0.480 1.00 89.81 118 ALA A C 1
ATOM 915 O O . ALA A 1 118 ? 2.250 -11.928 -0.311 1.00 89.81 118 ALA A O 1
ATOM 916 N N . LEU A 1 119 ? 0.381 -13.129 -0.036 1.00 91.31 119 LEU A N 1
ATOM 917 C CA . LEU A 1 119 ? 1.037 -14.249 0.649 1.00 91.31 119 LEU A CA 1
ATOM 918 C C . LEU A 1 119 ? 2.025 -14.985 -0.259 1.00 91.31 119 LEU A C 1
ATOM 920 O O . LEU A 1 119 ? 3.103 -15.354 0.202 1.00 91.31 119 LEU A O 1
ATOM 924 N N . ASN A 1 120 ? 1.688 -15.158 -1.539 1.00 88.12 120 ASN A N 1
ATOM 925 C CA . ASN A 1 120 ? 2.596 -15.753 -2.518 1.00 88.12 120 ASN A CA 1
ATOM 926 C C . ASN A 1 120 ? 3.853 -14.895 -2.724 1.00 88.12 120 ASN A C 1
ATOM 928 O O . ASN A 1 120 ? 4.951 -15.436 -2.813 1.00 88.12 120 ASN A O 1
ATOM 932 N N . ARG A 1 121 ? 3.716 -13.563 -2.778 1.00 85.19 121 ARG A N 1
ATOM 933 C CA . ARG A 1 121 ? 4.864 -12.652 -2.939 1.00 85.19 121 ARG A CA 1
ATOM 934 C C . ARG A 1 121 ? 5.699 -12.503 -1.669 1.00 85.19 121 ARG A C 1
ATOM 936 O O . ARG A 1 121 ? 6.921 -12.449 -1.750 1.00 85.19 121 ARG A O 1
ATOM 943 N N . ALA A 1 122 ? 5.059 -12.473 -0.503 1.00 86.06 122 ALA A N 1
ATOM 944 C CA . ALA A 1 122 ? 5.718 -12.302 0.792 1.00 86.06 122 ALA A CA 1
ATOM 945 C C . ALA A 1 122 ? 6.212 -13.623 1.414 1.00 86.06 122 ALA A C 1
ATOM 947 O O . ALA A 1 122 ? 6.673 -13.626 2.555 1.00 86.06 122 ALA A O 1
ATOM 948 N N . SER A 1 123 ? 6.121 -14.760 0.712 1.00 81.56 123 SER A N 1
ATOM 949 C CA . SER A 1 123 ? 6.419 -16.078 1.292 1.00 81.56 123 SER A CA 1
ATOM 950 C C . SER A 1 123 ? 7.874 -16.235 1.745 1.00 81.56 123 SER A C 1
ATOM 952 O O . SER A 1 123 ? 8.155 -17.044 2.626 1.00 81.56 123 SER A O 1
ATOM 954 N N . ALA A 1 124 ? 8.800 -15.489 1.136 1.00 81.38 124 ALA A N 1
ATOM 955 C CA . ALA A 1 124 ? 10.230 -15.585 1.416 1.00 81.38 124 ALA A CA 1
ATOM 956 C C . ALA A 1 124 ? 10.671 -14.786 2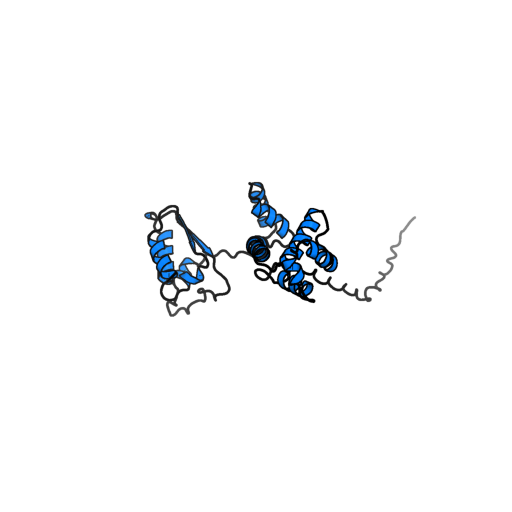.655 1.00 81.38 124 ALA A C 1
ATOM 958 O O . ALA A 1 124 ? 11.602 -15.200 3.342 1.00 81.38 124 ALA A O 1
ATOM 959 N N . ASP A 1 125 ? 10.029 -13.649 2.943 1.00 84.62 125 ASP A N 1
ATOM 960 C CA . ASP A 1 125 ? 10.467 -12.707 3.985 1.00 84.62 125 ASP A CA 1
ATOM 961 C C . ASP A 1 125 ? 9.385 -12.360 5.024 1.00 84.62 125 ASP A C 1
ATOM 963 O O . ASP A 1 125 ? 9.669 -11.681 6.013 1.00 84.62 125 ASP A O 1
ATOM 967 N N . GLY A 1 126 ? 8.149 -12.825 4.824 1.00 85.56 126 GLY A N 1
ATOM 968 C CA . GLY A 1 126 ? 7.011 -12.582 5.705 1.00 85.56 126 GLY A CA 1
ATOM 969 C C . GLY A 1 126 ? 6.524 -11.129 5.724 1.00 85.56 126 GLY A C 1
ATOM 970 O O . GLY A 1 126 ? 5.755 -10.769 6.621 1.00 85.56 126 GLY A O 1
ATOM 971 N N . ARG A 1 127 ? 6.941 -10.276 4.777 1.00 87.94 127 ARG A N 1
ATOM 972 C CA . ARG A 1 127 ? 6.619 -8.833 4.720 1.00 87.94 127 ARG A CA 1
ATOM 973 C C . ARG A 1 127 ? 5.261 -8.534 4.082 1.00 87.94 127 ARG A C 1
ATOM 975 O O . ARG A 1 127 ? 5.128 -7.737 3.152 1.00 87.94 127 ARG A O 1
ATOM 982 N N . LEU A 1 128 ? 4.224 -9.178 4.607 1.00 88.81 128 LEU A N 1
ATOM 983 C CA . LEU A 1 128 ? 2.876 -9.140 4.039 1.00 88.81 128 LEU A CA 1
ATOM 984 C C . LEU A 1 128 ? 2.266 -7.728 4.016 1.00 88.81 128 LEU A C 1
ATOM 986 O O . LEU A 1 128 ? 1.661 -7.324 3.027 1.00 88.81 128 LEU A O 1
ATOM 990 N N . THR A 1 129 ? 2.414 -6.957 5.096 1.00 87.00 129 THR A N 1
ATOM 991 C CA . THR A 1 129 ? 1.809 -5.616 5.195 1.00 87.00 129 THR A CA 1
ATOM 992 C C . THR A 1 129 ? 2.467 -4.616 4.263 1.00 87.00 129 THR A C 1
ATOM 994 O O . THR A 1 129 ? 1.799 -3.699 3.791 1.00 87.00 129 THR A O 1
ATOM 997 N N . GLN A 1 130 ? 3.759 -4.777 3.992 1.00 85.12 130 GLN A N 1
ATOM 998 C CA . GLN A 1 130 ? 4.487 -3.918 3.072 1.00 85.12 130 GLN A CA 1
ATOM 999 C C . GLN A 1 130 ? 4.100 -4.215 1.630 1.00 85.12 130 GLN A C 1
ATOM 1001 O O . GLN A 1 130 ? 3.870 -3.262 0.898 1.00 85.12 130 GLN A O 1
ATOM 1006 N N . ASP A 1 131 ? 3.938 -5.489 1.259 1.00 86.31 131 ASP A N 1
ATOM 1007 C CA . ASP A 1 131 ? 3.424 -5.857 -0.064 1.00 86.31 131 ASP A CA 1
ATOM 1008 C C . ASP A 1 131 ? 2.025 -5.271 -0.309 1.00 86.31 131 ASP A C 1
ATOM 1010 O O . ASP A 1 131 ? 1.804 -4.554 -1.287 1.00 86.31 131 ASP A O 1
ATOM 1014 N N . LEU A 1 132 ? 1.112 -5.480 0.645 1.00 87.06 132 LEU A N 1
ATOM 1015 C CA . LEU A 1 132 ? -0.253 -4.953 0.579 1.00 87.06 132 LEU A CA 1
ATOM 1016 C C . LEU A 1 132 ? -0.296 -3.419 0.520 1.00 87.06 132 LEU A C 1
ATOM 1018 O O . LEU A 1 132 ? -1.152 -2.851 -0.155 1.00 87.06 132 LEU A O 1
ATOM 1022 N N . ALA A 1 133 ? 0.607 -2.743 1.233 1.00 84.12 133 ALA A N 1
ATOM 1023 C CA . ALA A 1 133 ? 0.676 -1.286 1.241 1.00 84.12 133 ALA A CA 1
ATOM 1024 C C . ALA A 1 133 ? 1.352 -0.708 -0.008 1.00 84.12 133 ALA A C 1
ATOM 1026 O O . ALA A 1 133 ? 1.003 0.395 -0.418 1.00 84.12 133 ALA A O 1
ATOM 1027 N N . GLY A 1 134 ? 2.325 -1.409 -0.593 1.00 84.88 134 GLY A N 1
ATOM 1028 C CA . GLY A 1 134 ? 3.087 -0.904 -1.728 1.00 84.88 134 GLY A CA 1
ATOM 1029 C C . GLY A 1 134 ? 2.429 -1.158 -3.078 1.00 84.88 134 GLY A C 1
ATOM 1030 O O . GLY A 1 134 ? 2.604 -0.338 -3.974 1.00 84.88 134 GLY A O 1
ATOM 1031 N N . ALA A 1 135 ? 1.626 -2.216 -3.233 1.00 84.56 135 ALA A N 1
ATOM 1032 C CA . ALA A 1 135 ? 0.987 -2.537 -4.514 1.00 84.56 135 ALA A CA 1
ATOM 1033 C C . ALA A 1 135 ? 0.164 -1.376 -5.129 1.00 84.56 135 ALA A C 1
ATOM 1035 O O . ALA A 1 135 ? 0.347 -1.107 -6.319 1.00 84.56 135 ALA A O 1
ATOM 1036 N N . PRO A 1 136 ? -0.678 -0.630 -4.378 1.00 86.19 136 PRO A N 1
ATOM 1037 C CA . PRO A 1 136 ? -1.402 0.518 -4.934 1.00 86.19 136 PRO A CA 1
ATOM 1038 C C . PRO A 1 136 ? -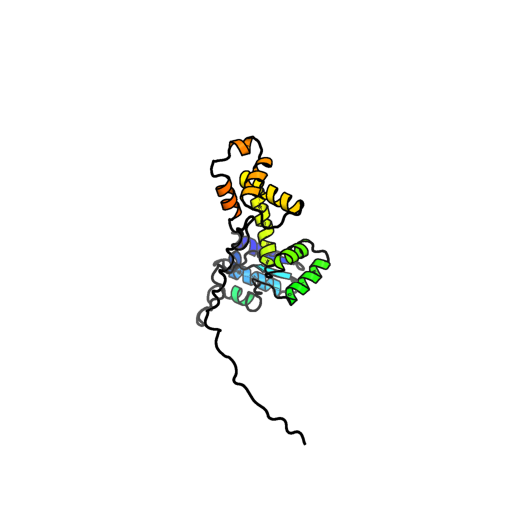0.482 1.642 -5.421 1.00 86.19 136 PRO A C 1
ATOM 1040 O O . PRO A 1 136 ? -0.745 2.253 -6.452 1.00 86.19 136 PRO A O 1
ATOM 1043 N N . GLU A 1 137 ? 0.607 1.903 -4.701 1.00 88.00 137 GLU A N 1
ATOM 1044 C CA . GLU A 1 137 ? 1.570 2.944 -5.061 1.00 88.00 137 GLU A CA 1
ATOM 1045 C C . GLU A 1 137 ? 2.443 2.512 -6.252 1.00 88.00 137 GLU A C 1
ATOM 1047 O O . GLU A 1 137 ? 2.735 3.322 -7.126 1.00 88.00 137 GLU A O 1
ATOM 1052 N N . LEU A 1 138 ? 2.800 1.227 -6.357 1.00 89.69 138 LEU A N 1
ATOM 1053 C CA . LEU A 1 138 ? 3.455 0.673 -7.548 1.00 89.69 138 LEU A CA 1
ATOM 1054 C C . LEU A 1 138 ? 2.564 0.809 -8.790 1.00 89.69 138 LEU A C 1
ATOM 1056 O O . LEU A 1 138 ? 3.048 1.204 -9.849 1.00 89.69 138 LEU A O 1
ATOM 1060 N N . LEU A 1 139 ? 1.261 0.538 -8.653 1.00 90.81 139 LEU A N 1
ATOM 1061 C CA . LEU A 1 139 ? 0.293 0.749 -9.729 1.00 90.81 139 LEU A CA 1
ATOM 1062 C C . LEU A 1 139 ? 0.173 2.232 -10.095 1.00 90.81 139 LEU A C 1
ATOM 1064 O O . LEU A 1 139 ? 0.162 2.563 -11.278 1.00 90.81 139 LEU A O 1
ATOM 1068 N N . HIS A 1 140 ? 0.115 3.119 -9.099 1.00 89.69 140 HIS A N 1
ATOM 1069 C CA . HIS A 1 140 ? 0.083 4.560 -9.334 1.00 89.69 140 HIS A CA 1
ATOM 1070 C C . HIS A 1 140 ? 1.304 5.016 -10.139 1.00 89.69 140 HIS A C 1
ATOM 1072 O O . HIS A 1 140 ? 1.137 5.692 -11.148 1.00 89.69 140 HIS A O 1
ATOM 1078 N N . ARG A 1 141 ? 2.508 4.564 -9.769 1.00 89.94 141 ARG A N 1
ATOM 1079 C CA . ARG A 1 141 ? 3.743 4.887 -10.497 1.00 89.94 141 ARG A CA 1
ATOM 1080 C C . ARG A 1 141 ? 3.773 4.352 -11.917 1.00 89.94 141 ARG A C 1
ATOM 1082 O O . ARG A 1 141 ? 4.252 5.046 -12.798 1.00 89.94 141 ARG A O 1
ATOM 1089 N N . TYR A 1 142 ? 3.242 3.157 -12.158 1.00 92.69 142 TYR A N 1
ATOM 1090 C CA . TYR A 1 142 ? 3.075 2.663 -13.525 1.00 92.69 142 TYR A CA 1
ATOM 1091 C C . TYR A 1 142 ? 2.122 3.561 -14.337 1.00 92.69 142 TYR A C 1
ATOM 1093 O O . TYR A 1 142 ? 2.378 3.848 -15.502 1.00 92.69 142 TYR A O 1
ATOM 1101 N N . GLN A 1 143 ? 1.034 4.034 -13.724 1.00 93.75 143 GLN A N 1
ATOM 1102 C CA . GLN A 1 143 ? 0.034 4.872 -14.394 1.00 93.75 143 GLN A CA 1
ATOM 1103 C C . GLN A 1 143 ? 0.494 6.315 -14.628 1.00 93.75 143 GLN A C 1
ATOM 1105 O O . GLN A 1 143 ? 0.061 6.929 -15.600 1.00 93.75 143 GLN A O 1
ATOM 1110 N N . SER A 1 144 ? 1.318 6.866 -13.735 1.00 93.12 144 SER A N 1
ATOM 1111 C CA . SER A 1 144 ? 1.786 8.256 -13.780 1.00 93.12 144 SER A CA 1
ATOM 1112 C C . SER A 1 144 ? 3.236 8.411 -14.242 1.00 93.12 144 SER A C 1
ATOM 1114 O O . SER A 1 144 ? 3.747 9.529 -14.220 1.00 93.12 144 SER A O 1
ATOM 1116 N N . GLY A 1 145 ? 3.917 7.308 -14.551 1.00 92.69 145 GLY A N 1
ATOM 1117 C CA . GLY A 1 145 ? 5.322 7.298 -14.943 1.00 92.69 145 GLY A CA 1
ATOM 1118 C C . GLY A 1 145 ? 5.549 7.898 -16.325 1.00 92.69 145 GLY A C 1
ATOM 1119 O O . GLY A 1 145 ? 4.606 8.114 -17.095 1.00 92.69 145 GLY A O 1
ATOM 1120 N N . THR A 1 146 ? 6.813 8.164 -16.645 1.00 96.12 146 THR A N 1
ATOM 1121 C CA . THR A 1 146 ? 7.180 8.633 -17.988 1.00 96.12 146 THR A CA 1
ATOM 1122 C C . THR A 1 146 ? 6.859 7.572 -19.052 1.00 96.12 146 THR A C 1
ATOM 1124 O O . THR A 1 146 ? 6.852 6.375 -18.740 1.00 96.12 146 THR A O 1
ATOM 1127 N N . PRO A 1 147 ? 6.616 7.962 -20.322 1.00 96.75 147 PRO A N 1
ATOM 1128 C CA . PRO A 1 147 ? 6.370 7.002 -21.401 1.00 96.75 147 PRO A CA 1
ATOM 1129 C C . PRO A 1 147 ? 7.473 5.940 -21.512 1.00 96.75 147 PRO A C 1
ATOM 1131 O O . PRO A 1 147 ? 7.176 4.750 -21.577 1.00 96.75 147 PRO A O 1
ATOM 1134 N N . ALA A 1 148 ? 8.740 6.354 -21.408 1.00 96.88 148 ALA A N 1
ATOM 1135 C CA . ALA A 1 148 ? 9.894 5.459 -21.417 1.00 96.88 148 ALA A CA 1
ATOM 1136 C C . ALA A 1 148 ? 9.895 4.464 -20.241 1.00 96.88 148 ALA A C 1
ATOM 1138 O O . ALA A 1 148 ? 10.076 3.262 -20.443 1.00 96.88 148 ALA A O 1
ATOM 1139 N N . ALA A 1 149 ? 9.643 4.926 -19.012 1.00 96.62 149 ALA A N 1
ATOM 1140 C CA . ALA A 1 149 ? 9.559 4.047 -17.845 1.00 96.62 149 ALA A CA 1
ATOM 1141 C C . ALA A 1 149 ? 8.396 3.049 -17.960 1.00 96.62 149 ALA A C 1
ATOM 1143 O O . ALA A 1 149 ? 8.534 1.870 -17.621 1.00 96.62 149 ALA A O 1
ATOM 1144 N N . LYS A 1 150 ? 7.252 3.500 -18.480 1.00 97.12 150 LYS A N 1
ATOM 1145 C CA . LYS A 1 150 ? 6.085 2.652 -18.716 1.00 97.12 150 LYS A CA 1
ATOM 1146 C C . LYS A 1 150 ? 6.369 1.575 -19.767 1.00 97.12 150 LYS A C 1
ATOM 1148 O O . LYS A 1 150 ? 6.079 0.411 -19.507 1.00 97.12 150 LYS A O 1
ATOM 1153 N N . ALA A 1 151 ? 7.001 1.939 -20.881 1.00 97.62 151 ALA A N 1
ATOM 1154 C CA . ALA A 1 151 ? 7.399 1.017 -21.943 1.00 97.62 151 ALA A CA 1
ATOM 1155 C C . ALA A 1 151 ? 8.344 -0.089 -21.438 1.00 97.62 151 ALA A C 1
ATOM 1157 O O . ALA A 1 151 ? 8.131 -1.270 -21.712 1.00 97.62 151 ALA A O 1
ATOM 1158 N N . VAL A 1 152 ? 9.332 0.266 -20.606 1.00 96.88 152 VAL A N 1
ATOM 1159 C CA . VAL A 1 152 ? 10.218 -0.712 -19.945 1.00 96.88 152 VAL A CA 1
ATOM 1160 C C . VAL A 1 152 ? 9.427 -1.687 -19.065 1.00 96.88 152 VAL A C 1
ATOM 1162 O O . VAL A 1 152 ? 9.694 -2.893 -19.078 1.00 96.88 152 VAL A O 1
ATOM 1165 N N . LEU A 1 153 ? 8.445 -1.195 -18.303 1.00 95.50 153 LEU A N 1
ATOM 1166 C CA . LEU A 1 153 ? 7.598 -2.052 -17.472 1.00 95.50 153 LEU A CA 1
ATOM 1167 C C . LEU A 1 153 ? 6.698 -2.967 -18.306 1.00 95.50 153 LEU A C 1
ATOM 1169 O O . LEU A 1 153 ? 6.557 -4.136 -17.955 1.00 95.50 153 LEU A O 1
ATOM 1173 N N . GLU A 1 154 ? 6.115 -2.478 -19.397 1.00 96.81 154 GLU A N 1
ATOM 1174 C CA . GLU A 1 154 ? 5.264 -3.279 -20.284 1.00 96.81 154 GLU A CA 1
ATOM 1175 C C . GLU A 1 154 ? 6.060 -4.392 -20.968 1.00 96.81 154 GLU A C 1
ATOM 1177 O O . GLU A 1 154 ? 5.653 -5.555 -20.901 1.00 96.81 154 GLU A O 1
ATOM 1182 N N . ALA A 1 155 ? 7.255 -4.082 -21.480 1.00 96.62 155 ALA A N 1
ATOM 1183 C CA . ALA A 1 155 ? 8.183 -5.080 -22.005 1.00 96.62 155 ALA A CA 1
ATOM 1184 C C . ALA A 1 155 ? 8.532 -6.154 -20.955 1.00 96.62 155 ALA A C 1
ATOM 1186 O O . ALA A 1 155 ? 8.514 -7.355 -21.243 1.00 96.62 155 ALA A O 1
ATOM 1187 N N . ALA A 1 156 ? 8.795 -5.750 -19.707 1.00 94.62 156 ALA A N 1
ATOM 1188 C CA . ALA A 1 156 ? 9.063 -6.684 -18.614 1.00 94.62 156 ALA A CA 1
ATOM 1189 C C . ALA A 1 156 ? 7.839 -7.552 -18.261 1.00 94.62 156 ALA A C 1
ATOM 1191 O O . ALA A 1 156 ? 7.979 -8.759 -18.029 1.00 94.62 156 ALA A O 1
ATOM 1192 N N . MET A 1 157 ? 6.638 -6.964 -18.218 1.00 93.69 157 MET A N 1
ATOM 1193 C CA . MET A 1 157 ? 5.383 -7.678 -17.956 1.00 93.69 157 MET A CA 1
ATOM 1194 C C . MET A 1 157 ? 5.109 -8.727 -19.032 1.00 93.69 157 MET A C 1
ATOM 1196 O O . MET A 1 157 ? 4.767 -9.866 -18.699 1.00 93.69 157 MET A O 1
ATOM 1200 N N . ASP A 1 158 ? 5.317 -8.384 -20.301 1.00 95.50 158 ASP A N 1
ATOM 1201 C CA . ASP A 1 158 ? 5.101 -9.310 -21.406 1.00 95.50 158 ASP A CA 1
ATOM 1202 C C . ASP A 1 158 ? 6.164 -10.403 -21.472 1.00 95.50 158 ASP A C 1
ATOM 1204 O O . ASP A 1 158 ? 5.813 -11.573 -21.634 1.00 95.50 158 ASP A O 1
ATOM 1208 N N . ALA A 1 159 ? 7.432 -10.095 -21.195 1.00 93.88 159 ALA A N 1
ATOM 1209 C CA . ALA A 1 159 ? 8.457 -11.123 -21.021 1.00 93.88 159 ALA A CA 1
ATOM 1210 C C . ALA A 1 159 ? 8.074 -12.127 -19.914 1.00 93.88 159 ALA A C 1
ATOM 1212 O O . ALA A 1 159 ? 8.175 -13.343 -20.100 1.00 93.88 159 ALA A O 1
ATOM 1213 N N . ARG A 1 160 ? 7.553 -11.646 -18.776 1.00 90.19 160 ARG A N 1
ATOM 1214 C CA . ARG A 1 160 ? 7.042 -12.512 -17.697 1.00 90.19 160 ARG A CA 1
ATOM 1215 C C . ARG A 1 160 ? 5.830 -13.331 -18.134 1.00 90.19 160 ARG A C 1
ATOM 1217 O O . ARG A 1 160 ? 5.762 -14.515 -17.803 1.00 90.19 160 ARG A O 1
ATOM 1224 N N . ARG A 1 161 ? 4.900 -12.730 -18.881 1.00 90.81 161 ARG A N 1
ATOM 1225 C CA . ARG A 1 161 ? 3.709 -13.399 -19.433 1.00 90.81 161 ARG A CA 1
ATOM 1226 C C . ARG A 1 161 ? 4.079 -14.513 -20.414 1.00 90.81 161 ARG A C 1
ATOM 1228 O O . ARG A 1 161 ? 3.418 -15.547 -20.427 1.00 90.81 161 ARG A O 1
ATOM 1235 N N . LEU A 1 162 ? 5.159 -14.330 -21.170 1.00 93.62 162 LEU A N 1
ATOM 1236 C CA . LEU A 1 162 ? 5.716 -15.308 -22.110 1.00 93.62 162 LEU A CA 1
ATOM 1237 C C . LEU A 1 162 ? 6.623 -16.362 -21.446 1.00 93.62 162 LEU A C 1
ATOM 1239 O O . LEU A 1 162 ? 7.153 -17.236 -22.128 1.00 93.62 162 LEU A O 1
ATOM 1243 N N . GLY A 1 163 ? 6.786 -16.321 -20.121 1.00 90.69 163 GLY A N 1
ATOM 1244 C CA . GLY A 1 163 ? 7.523 -17.334 -19.362 1.00 90.69 163 GLY A CA 1
ATOM 1245 C C . GLY A 1 163 ? 9.019 -17.061 -19.194 1.00 90.69 163 GLY A C 1
ATOM 1246 O O . GLY A 1 163 ? 9.742 -17.943 -18.727 1.00 90.69 163 GLY A O 1
ATOM 1247 N N . VAL A 1 164 ? 9.500 -15.856 -19.515 1.00 91.31 164 VAL A N 1
ATOM 1248 C CA . VAL A 1 164 ? 10.889 -15.468 -19.241 1.00 91.31 164 VAL A CA 1
ATOM 1249 C C . VAL A 1 164 ? 11.106 -15.315 -17.727 1.00 91.31 164 VAL A C 1
ATOM 1251 O O . VAL A 1 164 ? 10.204 -14.951 -16.956 1.00 91.31 164 VAL A O 1
ATOM 1254 N N . ALA A 1 165 ? 12.315 -15.646 -17.271 1.00 85.94 165 ALA A N 1
ATOM 1255 C CA . ALA A 1 165 ? 12.707 -15.552 -15.869 1.00 85.94 165 ALA A CA 1
ATOM 1256 C C . ALA A 1 165 ? 12.604 -14.112 -15.325 1.00 85.94 165 ALA A C 1
ATOM 1258 O O . ALA A 1 165 ? 12.585 -13.141 -16.073 1.00 85.94 165 ALA A O 1
ATOM 1259 N N . LEU A 1 166 ? 12.548 -13.980 -13.994 1.00 83.06 166 LEU A N 1
ATOM 1260 C CA . LEU A 1 166 ? 12.403 -12.687 -13.311 1.00 83.06 166 LEU A CA 1
ATOM 1261 C C . LEU A 1 166 ? 13.587 -11.736 -13.553 1.00 83.06 166 LEU A C 1
ATOM 1263 O O . LEU A 1 166 ? 13.410 -10.523 -13.581 1.00 83.06 166 LEU A O 1
ATOM 1267 N N . HIS A 1 167 ? 14.790 -12.287 -13.705 1.00 87.44 167 HIS A N 1
ATOM 1268 C CA . HIS A 1 167 ? 16.001 -11.510 -13.935 1.00 87.44 167 HIS A CA 1
ATOM 1269 C C . HIS A 1 167 ? 16.226 -11.341 -15.435 1.00 87.44 167 HIS A C 1
ATOM 1271 O O . HIS A 1 167 ? 16.703 -12.256 -16.106 1.00 87.44 167 HIS A O 1
ATOM 1277 N N . LEU A 1 168 ? 15.861 -10.165 -15.939 1.00 88.75 168 LEU A N 1
ATOM 1278 C CA . LEU A 1 168 ? 16.020 -9.778 -17.336 1.00 88.75 168 LEU A CA 1
ATOM 1279 C C . LEU A 1 168 ? 17.256 -8.882 -17.495 1.00 88.75 168 LEU A C 1
ATOM 1281 O O . LEU A 1 168 ? 17.460 -7.988 -16.669 1.00 88.75 168 LEU A O 1
ATOM 1285 N N . PRO A 1 169 ? 18.083 -9.085 -18.536 1.00 91.56 169 PRO A N 1
ATOM 1286 C CA . PRO A 1 169 ? 19.152 -8.150 -18.861 1.00 91.56 169 PRO A CA 1
ATOM 1287 C C . PRO A 1 169 ? 18.587 -6.762 -19.169 1.00 91.56 169 PRO A C 1
ATOM 1289 O O . PRO A 1 169 ? 17.610 -6.639 -19.906 1.00 91.56 169 PRO A O 1
ATOM 1292 N N . GLN A 1 170 ? 19.244 -5.713 -18.671 1.00 92.12 170 GLN A N 1
ATOM 1293 C CA . GLN A 1 170 ? 18.831 -4.331 -18.933 1.00 92.12 170 GLN A CA 1
ATOM 1294 C C . GLN A 1 170 ? 18.775 -4.033 -20.438 1.00 92.12 170 GLN A C 1
ATOM 1296 O O . GLN A 1 170 ? 17.799 -3.469 -20.907 1.00 92.12 170 GLN A O 1
ATOM 1301 N N . ALA A 1 171 ? 19.765 -4.509 -21.201 1.00 94.00 171 ALA A N 1
ATOM 1302 C CA . ALA A 1 171 ? 19.809 -4.341 -22.653 1.00 94.00 171 ALA A CA 1
ATOM 1303 C C . ALA A 1 171 ? 18.595 -4.957 -23.370 1.00 94.00 171 ALA A C 1
ATOM 1305 O O . ALA A 1 171 ? 18.083 -4.359 -24.306 1.00 94.00 171 ALA A O 1
ATOM 1306 N N . PHE A 1 172 ? 18.106 -6.113 -22.904 1.00 94.12 172 PHE A N 1
ATOM 1307 C CA . PHE A 1 172 ? 16.898 -6.731 -23.458 1.00 94.12 172 PHE A CA 1
ATOM 1308 C C . PHE A 1 172 ? 15.667 -5.853 -23.214 1.00 94.12 172 PHE A C 1
ATOM 1310 O O . PHE A 1 172 ? 14.866 -5.654 -24.118 1.00 94.12 172 PHE A O 1
ATOM 1317 N N . LEU A 1 173 ? 15.529 -5.312 -22.001 1.00 95.12 173 LEU A N 1
ATOM 1318 C CA . LEU A 1 173 ? 14.419 -4.422 -21.663 1.00 95.12 173 LEU A CA 1
ATOM 1319 C C . LEU A 1 173 ? 14.482 -3.107 -22.441 1.00 95.12 173 LEU A C 1
ATOM 1321 O O . LEU A 1 173 ? 13.449 -2.627 -22.883 1.00 95.12 173 LEU A O 1
ATOM 1325 N N . THR A 1 174 ? 15.675 -2.539 -22.609 1.00 96.19 174 THR A N 1
ATOM 1326 C CA . THR A 1 174 ? 15.886 -1.313 -23.385 1.00 96.19 174 THR A CA 1
ATOM 1327 C C . THR A 1 174 ? 15.499 -1.505 -24.848 1.00 96.19 174 THR A C 1
ATOM 1329 O O . THR A 1 174 ? 14.779 -0.671 -25.380 1.00 96.19 174 THR A O 1
ATOM 1332 N N . ASP A 1 175 ? 15.935 -2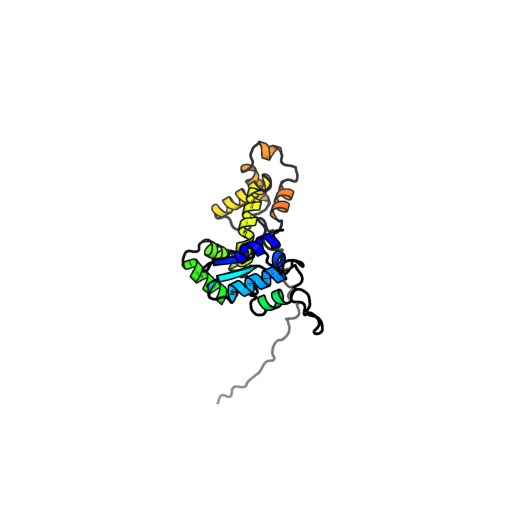.600 -25.472 1.00 96.62 175 ASP A N 1
ATOM 1333 C CA . ASP A 1 175 ? 15.624 -2.911 -26.871 1.00 96.62 175 ASP A CA 1
ATOM 1334 C C . ASP A 1 175 ? 14.120 -3.158 -27.064 1.00 96.62 175 ASP A C 1
ATOM 1336 O O . ASP A 1 175 ? 13.472 -2.496 -27.868 1.00 96.62 175 ASP A O 1
ATOM 1340 N N . ALA A 1 176 ? 13.532 -4.026 -26.234 1.00 96.69 176 ALA A N 1
ATOM 1341 C CA . ALA A 1 176 ? 12.116 -4.370 -26.326 1.00 96.69 176 ALA A CA 1
ATOM 1342 C C . ALA A 1 176 ? 11.175 -3.202 -25.988 1.00 96.69 176 ALA A C 1
ATOM 1344 O O . ALA A 1 176 ? 10.061 -3.163 -26.496 1.00 96.69 176 ALA A O 1
ATOM 1345 N N . ALA A 1 177 ? 11.583 -2.264 -25.126 1.00 97.38 177 ALA A N 1
ATOM 1346 C CA . ALA A 1 177 ? 10.752 -1.121 -24.745 1.00 97.38 177 ALA A CA 1
ATOM 1347 C C . ALA A 1 177 ? 10.470 -0.172 -25.917 1.00 97.38 177 ALA A C 1
ATOM 1349 O O . ALA A 1 177 ? 9.427 0.478 -25.919 1.00 97.38 177 ALA A O 1
ATOM 1350 N N . LEU A 1 178 ? 11.359 -0.098 -26.912 1.00 96.75 178 LEU A N 1
ATOM 1351 C CA . LEU A 1 178 ? 11.170 0.789 -28.062 1.00 96.75 178 LEU A CA 1
ATOM 1352 C C . LEU A 1 178 ? 9.884 0.455 -28.835 1.00 96.75 178 LEU A C 1
ATOM 1354 O O . LEU A 1 178 ? 9.182 1.371 -29.252 1.00 96.75 178 LEU A O 1
ATOM 1358 N N . ASP A 1 179 ? 9.511 -0.827 -28.915 1.00 96.75 179 ASP A N 1
ATOM 1359 C CA . ASP A 1 179 ? 8.286 -1.292 -29.585 1.00 96.75 179 ASP A CA 1
ATOM 1360 C C . ASP A 1 179 ? 6.983 -0.920 -28.842 1.00 96.75 179 ASP A C 1
ATOM 1362 O O . ASP A 1 179 ? 5.888 -1.081 -29.385 1.00 96.75 179 ASP A O 1
ATOM 1366 N N . TYR A 1 180 ? 7.077 -0.434 -27.599 1.00 96.75 180 TYR A N 1
ATOM 1367 C CA . TYR A 1 180 ? 5.931 0.015 -26.794 1.00 96.75 180 TYR A CA 1
ATOM 1368 C C . TYR A 1 180 ? 5.736 1.535 -26.829 1.00 96.75 180 TYR A C 1
ATOM 1370 O O . TYR A 1 180 ? 4.736 2.041 -26.312 1.00 96.75 180 TYR A O 1
ATOM 1378 N N . LEU A 1 181 ? 6.676 2.277 -27.415 1.00 96.75 181 LEU A N 1
ATOM 1379 C CA . LEU A 1 181 ? 6.576 3.725 -27.545 1.00 96.75 181 LEU A CA 1
ATOM 1380 C C . LEU A 1 181 ? 5.759 4.097 -28.780 1.00 96.75 181 LEU A C 1
ATOM 1382 O O . LEU A 1 181 ? 5.818 3.442 -29.818 1.00 96.75 181 LEU A O 1
ATOM 1386 N N . SER A 1 182 ? 4.996 5.184 -28.675 1.00 96.44 182 SER A N 1
ATOM 1387 C CA . SER A 1 182 ? 4.446 5.824 -29.868 1.00 96.44 182 SER A CA 1
ATOM 1388 C C . SER A 1 182 ? 5.557 6.545 -30.633 1.00 96.44 182 SER A C 1
ATOM 1390 O O . SER A 1 182 ? 6.553 6.933 -30.027 1.00 96.44 182 SER A O 1
ATOM 1392 N N . ASP A 1 183 ? 5.362 6.811 -31.928 1.00 96.06 183 ASP A N 1
ATOM 1393 C CA . ASP A 1 183 ? 6.316 7.603 -32.725 1.00 96.06 183 ASP A CA 1
ATOM 1394 C C . ASP A 1 183 ? 6.650 8.946 -32.047 1.00 96.06 183 ASP A C 1
ATOM 1396 O O . ASP A 1 183 ? 7.799 9.375 -32.016 1.00 96.06 183 ASP A O 1
ATOM 1400 N N . ILE A 1 184 ? 5.647 9.580 -31.425 1.00 95.88 184 ILE A N 1
ATOM 1401 C CA . ILE A 1 184 ? 5.812 10.846 -30.701 1.00 95.88 184 ILE A CA 1
ATOM 1402 C C . ILE A 1 184 ? 6.702 10.665 -29.470 1.00 95.88 184 ILE A C 1
ATOM 1404 O O . ILE A 1 184 ? 7.585 11.484 -29.236 1.00 95.88 184 ILE A O 1
ATOM 1408 N N . ASP A 1 185 ? 6.461 9.630 -28.664 1.00 95.50 185 ASP A N 1
ATOM 1409 C CA . ASP A 1 185 ? 7.255 9.387 -27.455 1.00 95.50 185 ASP A CA 1
ATOM 1410 C C . ASP A 1 185 ? 8.681 8.952 -27.808 1.00 95.50 185 ASP A C 1
ATOM 1412 O O . ASP A 1 185 ? 9.628 9.331 -27.119 1.00 95.50 185 ASP A O 1
ATOM 1416 N N . HIS A 1 186 ? 8.833 8.196 -28.898 1.00 94.38 186 HIS A N 1
ATOM 1417 C CA . HIS A 1 186 ? 10.116 7.753 -29.427 1.00 94.38 186 HIS A CA 1
ATOM 1418 C C . HIS A 1 186 ? 10.973 8.941 -29.893 1.00 94.38 186 HIS A C 1
ATOM 1420 O O . HIS A 1 186 ? 12.142 9.039 -29.524 1.00 94.38 186 HIS A O 1
ATOM 1426 N N . ASP A 1 187 ? 10.394 9.886 -30.638 1.00 95.19 187 ASP A N 1
ATOM 1427 C CA . ASP A 1 187 ? 11.095 11.089 -31.113 1.00 95.19 187 ASP A CA 1
ATOM 1428 C C . ASP A 1 187 ? 11.518 12.044 -29.980 1.00 95.19 187 ASP A C 1
ATOM 1430 O O . ASP A 1 187 ? 12.379 12.902 -30.177 1.00 95.19 187 ASP A O 1
ATOM 1434 N N . GLN A 1 188 ? 10.917 11.916 -28.793 1.00 94.31 188 GLN A N 1
ATOM 1435 C CA . GLN A 1 188 ? 11.232 12.725 -27.608 1.00 94.31 188 GLN A CA 1
ATOM 1436 C C . GLN A 1 188 ? 12.249 12.062 -26.669 1.00 94.31 188 GLN A C 1
ATOM 1438 O O . GLN A 1 188 ? 12.587 12.642 -25.631 1.00 94.31 188 GLN A O 1
ATOM 1443 N N . LEU A 1 189 ? 12.732 10.858 -26.992 1.00 95.56 189 LEU A N 1
ATOM 1444 C CA . LEU A 1 189 ? 13.759 10.200 -26.192 1.00 95.56 189 LEU A CA 1
ATOM 1445 C C . LEU A 1 189 ? 15.068 10.993 -26.235 1.00 95.56 189 LEU A C 1
ATOM 1447 O O . LEU A 1 189 ? 15.553 11.397 -27.290 1.00 95.56 189 LEU A O 1
ATOM 1451 N N . THR A 1 190 ? 15.668 11.184 -25.065 1.00 95.00 190 THR A N 1
ATOM 1452 C CA . THR A 1 190 ? 17.024 11.716 -24.926 1.00 95.00 190 THR A CA 1
ATOM 1453 C C . THR A 1 190 ? 18.058 10.603 -25.091 1.00 95.00 190 THR A C 1
ATOM 1455 O O . THR A 1 190 ? 17.738 9.429 -24.936 1.00 95.00 190 THR A O 1
ATOM 1458 N N . ASP A 1 191 ? 19.324 10.943 -25.344 1.00 94.06 191 ASP A N 1
ATOM 1459 C CA . ASP A 1 191 ? 20.397 9.939 -25.469 1.00 94.06 191 ASP A CA 1
ATOM 1460 C C . ASP A 1 191 ? 20.547 9.056 -24.208 1.00 94.06 191 ASP A C 1
ATOM 1462 O O . ASP A 1 191 ? 20.946 7.895 -24.292 1.00 94.06 191 ASP A O 1
ATOM 1466 N N . ASP A 1 192 ? 20.202 9.593 -23.034 1.00 95.19 192 ASP A N 1
ATOM 1467 C CA . ASP A 1 192 ? 20.260 8.939 -21.722 1.00 95.19 192 ASP A CA 1
ATOM 1468 C C . ASP A 1 192 ? 18.914 8.350 -21.257 1.00 95.19 192 ASP A C 1
ATOM 1470 O O . ASP A 1 192 ? 18.791 7.933 -20.100 1.00 95.19 192 ASP A O 1
ATOM 1474 N N . TRP A 1 193 ? 17.905 8.273 -22.136 1.00 96.56 193 TRP A N 1
ATOM 1475 C CA . TRP A 1 193 ? 16.533 7.897 -21.767 1.00 96.56 193 TRP A CA 1
ATOM 1476 C C . TRP A 1 193 ? 16.453 6.593 -20.964 1.00 96.56 193 TRP A C 1
ATOM 1478 O O . TRP A 1 193 ? 15.667 6.485 -20.023 1.00 96.56 193 TRP A O 1
ATOM 1488 N N . ALA A 1 194 ? 17.270 5.597 -21.324 1.00 95.50 194 ALA A N 1
ATOM 1489 C CA . ALA A 1 194 ? 17.248 4.288 -20.689 1.00 95.50 194 ALA A CA 1
ATOM 1490 C C . ALA A 1 194 ? 17.731 4.385 -19.239 1.00 95.50 194 ALA A C 1
ATOM 1492 O O . ALA A 1 194 ? 17.092 3.847 -18.337 1.00 95.50 194 ALA A O 1
ATOM 1493 N N . GLU A 1 195 ? 18.829 5.104 -18.998 1.00 95.31 195 GLU A N 1
ATOM 1494 C CA . GLU A 1 195 ? 19.347 5.337 -17.649 1.00 95.31 195 GLU A CA 1
ATOM 1495 C C . GLU A 1 195 ? 18.326 6.098 -16.797 1.00 95.31 195 GLU A C 1
ATOM 1497 O O . GLU A 1 195 ? 18.030 5.677 -15.675 1.00 95.31 195 GLU A O 1
ATOM 1502 N N . ALA A 1 196 ? 17.722 7.149 -17.358 1.00 95.25 196 ALA A N 1
ATOM 1503 C CA . ALA A 1 196 ? 16.682 7.928 -16.693 1.00 95.25 196 ALA A CA 1
ATOM 1504 C C . ALA A 1 196 ? 15.456 7.070 -16.331 1.00 95.25 196 ALA A C 1
ATOM 1506 O O . ALA A 1 196 ? 14.976 7.126 -15.196 1.00 95.25 196 ALA A O 1
ATOM 1507 N N . ALA A 1 197 ? 14.993 6.216 -17.250 1.00 95.81 197 ALA A N 1
ATOM 1508 C CA . ALA A 1 197 ? 13.874 5.310 -17.016 1.00 95.81 197 ALA A CA 1
ATOM 1509 C C . ALA A 1 197 ? 14.180 4.299 -15.898 1.00 95.81 197 ALA A C 1
ATOM 1511 O O . ALA A 1 197 ? 13.378 4.128 -14.981 1.00 95.81 197 ALA A O 1
ATOM 1512 N N . PHE A 1 198 ? 15.351 3.651 -15.903 1.00 95.25 198 PHE A N 1
ATOM 1513 C CA . PHE A 1 198 ? 15.710 2.727 -14.819 1.00 95.25 198 PHE A CA 1
ATOM 1514 C C . PHE A 1 198 ? 15.900 3.438 -13.478 1.00 95.25 198 PHE A C 1
ATOM 1516 O O . PHE A 1 198 ? 15.529 2.875 -12.447 1.00 95.25 198 PHE A O 1
ATOM 1523 N N . ALA A 1 199 ? 16.433 4.662 -13.470 1.00 94.19 199 ALA A N 1
ATOM 1524 C CA . ALA A 1 199 ? 16.541 5.471 -12.260 1.00 94.19 199 ALA A CA 1
ATOM 1525 C C . ALA A 1 199 ? 15.156 5.810 -11.683 1.00 94.19 199 ALA A C 1
ATOM 1527 O O . ALA A 1 199 ? 14.935 5.629 -10.482 1.00 94.19 199 ALA A O 1
ATOM 1528 N N . GLU A 1 200 ? 14.207 6.207 -12.537 1.00 94.25 200 GLU A N 1
ATOM 1529 C CA . GLU A 1 200 ? 12.811 6.444 -12.156 1.00 94.25 200 GLU A CA 1
ATOM 1530 C C . GLU A 1 200 ? 12.185 5.182 -11.540 1.00 94.25 200 GLU A C 1
ATOM 1532 O O . GLU A 1 200 ? 11.642 5.208 -10.428 1.00 94.25 200 GLU A O 1
ATOM 1537 N N . LEU A 1 201 ? 12.315 4.048 -12.234 1.00 93.81 201 LEU A N 1
ATOM 1538 C CA . LEU A 1 201 ? 11.749 2.767 -11.811 1.00 93.81 201 LEU A CA 1
ATOM 1539 C C . LEU A 1 201 ? 12.437 2.175 -10.572 1.00 93.81 201 LEU A C 1
ATOM 1541 O O . LEU A 1 201 ? 11.836 1.344 -9.891 1.00 93.81 201 LEU A O 1
ATOM 1545 N N . ALA A 1 202 ? 13.667 2.586 -10.259 1.00 92.50 202 ALA A N 1
ATOM 1546 C CA . ALA A 1 202 ? 14.404 2.151 -9.073 1.00 92.50 202 ALA A CA 1
ATOM 1547 C C . ALA A 1 202 ? 14.012 2.907 -7.794 1.00 92.50 202 ALA A C 1
ATOM 1549 O O . ALA A 1 202 ? 14.425 2.523 -6.693 1.00 92.50 202 ALA A O 1
ATOM 1550 N N . HIS A 1 203 ? 13.222 3.981 -7.890 1.00 88.62 203 HIS A N 1
ATOM 1551 C CA . HIS A 1 203 ? 12.809 4.718 -6.704 1.00 88.62 203 HIS A CA 1
ATOM 1552 C C . HIS A 1 203 ? 11.999 3.830 -5.755 1.00 88.62 203 HIS A C 1
ATOM 1554 O O . HIS A 1 203 ? 11.030 3.178 -6.139 1.00 88.62 203 HIS A O 1
ATOM 1560 N N . LEU A 1 204 ? 12.328 3.863 -4.465 1.00 86.00 204 LEU A N 1
ATOM 1561 C CA . LEU A 1 204 ? 11.616 3.058 -3.479 1.00 86.00 204 LEU A CA 1
ATOM 1562 C C . LEU A 1 204 ? 10.225 3.637 -3.166 1.00 86.00 204 LEU A C 1
ATOM 1564 O O . LEU A 1 204 ? 10.053 4.826 -2.896 1.00 86.00 204 LEU A O 1
ATOM 1568 N N . VAL A 1 205 ? 9.229 2.763 -3.156 1.00 80.44 205 VAL A N 1
ATOM 1569 C CA . VAL A 1 205 ? 7.890 2.910 -2.592 1.00 80.44 205 VAL A CA 1
ATOM 1570 C C . VAL A 1 205 ? 7.944 2.531 -1.120 1.00 80.44 205 VAL A C 1
ATOM 1572 O O . VAL A 1 205 ? 8.400 1.441 -0.757 1.00 80.44 205 VAL A O 1
ATOM 1575 N N . HIS A 1 206 ? 7.518 3.458 -0.258 1.00 73.94 206 HIS A N 1
ATOM 1576 C CA . HIS A 1 206 ? 7.500 3.291 1.201 1.00 73.94 206 HIS A CA 1
ATOM 1577 C C . HIS A 1 206 ? 8.814 2.722 1.790 1.00 73.94 206 HIS A C 1
ATOM 1579 O O . HIS A 1 206 ? 8.813 2.071 2.835 1.00 73.94 206 HIS A O 1
ATOM 1585 N N . GLY A 1 207 ? 9.943 2.979 1.113 1.00 66.06 207 GLY A N 1
ATOM 1586 C CA . GLY A 1 207 ? 11.293 2.576 1.508 1.00 66.06 207 GLY A CA 1
ATOM 1587 C C . GLY A 1 207 ? 11.636 1.089 1.354 1.00 66.06 207 GLY A C 1
ATOM 1588 O O . GLY A 1 207 ? 12.680 0.688 1.865 1.00 66.06 207 GLY A O 1
ATOM 1589 N N . LYS A 1 208 ? 10.789 0.259 0.722 1.00 73.38 208 LYS A N 1
ATOM 1590 C CA . LYS A 1 208 ? 10.988 -1.208 0.709 1.00 73.38 208 LYS A CA 1
ATOM 1591 C C . LYS A 1 208 ? 10.709 -1.922 -0.622 1.00 73.38 208 LYS A C 1
ATOM 1593 O O . LYS A 1 208 ? 11.196 -3.035 -0.779 1.00 73.38 208 LYS A O 1
ATOM 1598 N N . GLN A 1 209 ? 9.963 -1.331 -1.556 1.00 80.12 209 GLN A N 1
ATOM 1599 C CA . GLN A 1 209 ? 9.653 -1.938 -2.863 1.00 80.12 209 GLN A CA 1
ATOM 1600 C C . GLN A 1 209 ? 9.944 -0.953 -3.994 1.00 80.12 209 GLN A C 1
ATOM 1602 O O . GLN A 1 209 ? 9.927 0.243 -3.751 1.00 80.12 209 GLN A O 1
ATOM 1607 N N . ALA A 1 210 ? 10.184 -1.418 -5.213 1.00 85.88 210 ALA A N 1
ATOM 1608 C CA . ALA A 1 210 ? 10.297 -0.574 -6.402 1.00 85.88 210 ALA A CA 1
ATOM 1609 C C . ALA A 1 210 ? 9.811 -1.362 -7.630 1.00 85.88 210 ALA A C 1
ATOM 1611 O O . ALA A 1 210 ? 9.904 -2.594 -7.605 1.00 85.88 210 ALA A O 1
ATOM 1612 N N . PRO A 1 211 ? 9.296 -0.697 -8.683 1.00 84.94 211 PRO A N 1
ATOM 1613 C CA . PRO A 1 211 ? 8.956 -1.368 -9.939 1.00 84.94 211 PRO A CA 1
ATOM 1614 C C . PRO A 1 211 ? 10.147 -2.109 -10.560 1.00 84.94 211 PRO A C 1
ATOM 1616 O O . PRO A 1 211 ? 9.983 -3.202 -11.097 1.00 84.94 211 PRO A O 1
ATOM 1619 N N . TYR A 1 212 ? 11.345 -1.538 -10.433 1.00 86.31 212 TYR A N 1
ATOM 1620 C CA . TYR A 1 212 ? 12.603 -2.148 -10.836 1.00 86.31 212 TYR A CA 1
ATOM 1621 C C . TYR A 1 212 ? 13.555 -2.230 -9.643 1.00 86.31 212 TYR A C 1
ATOM 1623 O O . TYR A 1 212 ? 13.737 -1.270 -8.898 1.00 86.31 212 TYR A O 1
ATOM 1631 N N . ALA A 1 213 ? 14.189 -3.386 -9.470 1.00 83.69 213 ALA A N 1
ATOM 1632 C CA . ALA A 1 213 ? 15.256 -3.569 -8.501 1.00 83.69 213 ALA A CA 1
ATOM 1633 C C . ALA A 1 213 ? 16.420 -4.277 -9.187 1.00 83.69 213 ALA A C 1
ATOM 1635 O O . ALA A 1 213 ? 16.278 -5.409 -9.657 1.00 83.69 213 ALA A O 1
ATOM 1636 N N . ALA A 1 214 ? 17.579 -3.620 -9.216 1.00 72.94 214 ALA A N 1
ATOM 1637 C CA . ALA A 1 214 ? 18.805 -4.292 -9.606 1.00 72.94 214 ALA A CA 1
ATOM 1638 C C . ALA A 1 214 ? 19.061 -5.459 -8.632 1.00 72.94 214 ALA A C 1
ATOM 1640 O O . ALA A 1 214 ? 18.879 -5.289 -7.418 1.00 72.94 214 ALA A O 1
ATOM 1641 N N . PRO A 1 215 ? 19.464 -6.645 -9.122 1.00 65.50 215 PRO A N 1
ATOM 1642 C CA . PRO A 1 215 ? 19.834 -7.738 -8.239 1.00 65.50 215 PRO A CA 1
ATOM 1643 C C . PRO A 1 215 ? 20.941 -7.261 -7.295 1.00 65.50 215 PRO A C 1
ATOM 1645 O O . PRO A 1 215 ? 21.920 -6.650 -7.729 1.00 65.50 215 PRO A O 1
ATOM 1648 N N . ALA A 1 216 ? 20.773 -7.517 -5.995 1.00 59.16 216 ALA A N 1
ATOM 1649 C CA . ALA A 1 216 ? 21.817 -7.214 -5.026 1.00 59.16 216 ALA A CA 1
ATOM 1650 C C . ALA A 1 216 ? 23.113 -7.923 -5.461 1.00 59.16 216 ALA A C 1
ATOM 1652 O O . ALA A 1 216 ? 23.046 -9.093 -5.859 1.00 59.16 216 ALA A O 1
ATOM 1653 N N . PRO A 1 217 ? 24.281 -7.256 -5.405 1.00 50.12 217 PRO A N 1
ATOM 1654 C CA . PRO A 1 217 ? 25.538 -7.921 -5.709 1.00 50.12 217 PRO A CA 1
ATOM 1655 C C . PRO A 1 217 ? 25.663 -9.142 -4.796 1.00 50.12 217 PRO A C 1
ATOM 1657 O O . PRO A 1 217 ? 25.455 -9.039 -3.584 1.00 50.12 217 PRO A O 1
ATOM 1660 N N . ALA A 1 218 ? 25.941 -10.307 -5.387 1.00 49.00 218 ALA A N 1
ATOM 1661 C CA . ALA A 1 218 ? 26.090 -11.540 -4.628 1.00 49.00 218 ALA A CA 1
ATOM 1662 C C . ALA A 1 218 ? 27.109 -11.314 -3.496 1.00 49.00 218 ALA A C 1
ATOM 1664 O O . ALA A 1 218 ? 28.148 -10.687 -3.740 1.00 49.00 218 ALA A O 1
ATOM 1665 N N . PRO A 1 219 ? 26.839 -11.787 -2.265 1.00 45.53 219 PRO A N 1
ATOM 1666 C CA . PRO A 1 219 ? 27.809 -11.672 -1.190 1.00 45.53 219 PRO A CA 1
ATOM 1667 C C . PRO A 1 219 ? 29.110 -12.322 -1.656 1.00 45.53 219 PRO A C 1
ATOM 1669 O O . PRO A 1 219 ? 29.101 -13.460 -2.132 1.00 45.53 219 PRO A O 1
ATOM 1672 N N . ALA A 1 220 ? 30.214 -11.575 -1.564 1.00 47.81 220 ALA A N 1
ATOM 1673 C CA . ALA A 1 220 ? 31.519 -12.070 -1.968 1.00 47.81 220 ALA A CA 1
ATOM 1674 C C . ALA A 1 220 ? 31.756 -13.435 -1.298 1.00 47.81 220 ALA A C 1
ATOM 1676 O O . ALA A 1 220 ? 31.499 -13.560 -0.090 1.00 47.81 220 ALA A O 1
ATOM 1677 N N . PRO A 1 221 ? 32.198 -14.463 -2.051 1.00 50.19 221 PRO A N 1
ATOM 1678 C CA . PRO A 1 221 ? 32.471 -15.764 -1.469 1.00 50.19 221 PRO A CA 1
ATOM 1679 C C . PRO A 1 221 ? 33.426 -15.547 -0.303 1.00 50.19 221 PRO A C 1
ATOM 1681 O O . PRO A 1 221 ? 34.513 -14.998 -0.483 1.00 50.19 221 PRO A O 1
ATOM 1684 N N . HIS A 1 222 ? 32.980 -15.911 0.903 1.00 49.72 222 HIS A N 1
ATOM 1685 C CA . HIS A 1 222 ? 33.832 -15.882 2.081 1.00 49.72 222 HIS A CA 1
ATOM 1686 C C . HIS A 1 222 ? 35.087 -16.665 1.722 1.00 49.72 222 HIS A C 1
ATOM 1688 O O . HIS A 1 222 ? 35.007 -17.868 1.455 1.00 49.72 222 HIS A O 1
ATOM 1694 N N . ALA A 1 223 ? 36.222 -15.970 1.647 1.00 48.75 223 ALA A N 1
ATOM 1695 C CA . ALA A 1 223 ? 37.506 -16.611 1.471 1.00 48.75 223 ALA A CA 1
ATOM 1696 C C . ALA A 1 223 ? 37.616 -17.648 2.589 1.00 48.75 223 ALA A C 1
ATOM 1698 O O . ALA A 1 223 ? 37.686 -17.299 3.768 1.00 48.75 223 ALA A O 1
ATOM 1699 N N . ARG A 1 224 ? 37.531 -18.935 2.232 1.00 44.53 224 ARG A N 1
ATOM 1700 C CA . ARG A 1 224 ? 37.824 -20.010 3.174 1.00 44.53 224 ARG A CA 1
ATOM 1701 C C . ARG A 1 224 ? 39.262 -19.774 3.613 1.00 44.53 224 ARG A C 1
ATOM 1703 O O . ARG A 1 224 ? 40.170 -19.869 2.788 1.00 44.53 224 ARG A O 1
ATOM 1710 N N . ASN A 1 225 ? 39.449 -19.406 4.878 1.00 42.38 225 ASN A N 1
ATOM 1711 C CA . ASN A 1 225 ? 40.776 -19.279 5.463 1.00 42.38 225 ASN A CA 1
ATOM 1712 C C . ASN A 1 225 ? 41.550 -20.585 5.191 1.00 42.38 225 ASN A C 1
ATOM 1714 O O . ASN A 1 225 ? 41.010 -21.660 5.464 1.00 42.38 225 ASN A O 1
ATOM 1718 N N . PRO A 1 226 ? 42.787 -20.539 4.662 1.00 43.91 226 PRO A N 1
ATOM 1719 C CA . PRO A 1 226 ? 43.537 -21.746 4.303 1.00 43.91 226 PRO A CA 1
ATOM 1720 C C . PRO A 1 226 ? 43.993 -22.611 5.490 1.00 43.91 226 PRO A C 1
ATOM 1722 O O . PRO A 1 226 ? 44.727 -23.573 5.286 1.00 43.91 226 PRO A O 1
ATOM 1725 N N . THR A 1 227 ? 43.614 -22.291 6.726 1.00 47.88 227 THR A N 1
ATOM 1726 C CA . THR A 1 227 ? 44.192 -22.903 7.929 1.00 47.88 227 THR A CA 1
ATOM 1727 C C . THR A 1 227 ? 43.519 -24.186 8.413 1.00 47.88 227 THR A C 1
ATOM 1729 O O . THR A 1 227 ? 44.035 -24.801 9.337 1.00 47.88 227 THR A O 1
ATOM 1732 N N . ASP A 1 228 ? 42.473 -24.685 7.750 1.00 45.41 228 ASP A N 1
ATOM 1733 C CA . ASP A 1 228 ? 41.825 -25.961 8.122 1.00 45.41 228 ASP A CA 1
ATOM 1734 C C . ASP A 1 228 ? 42.482 -27.215 7.503 1.00 45.41 228 ASP A C 1
ATOM 1736 O O . ASP A 1 228 ? 41.877 -28.281 7.380 1.00 45.41 228 ASP A O 1
ATOM 1740 N N . ARG A 1 229 ? 43.761 -27.122 7.120 1.00 45.28 229 ARG A N 1
ATOM 1741 C CA . ARG A 1 229 ? 44.602 -28.287 6.812 1.00 45.28 229 ARG A CA 1
ATOM 1742 C C . ARG A 1 229 ? 45.715 -28.404 7.842 1.00 45.28 229 ARG A C 1
ATOM 1744 O O . ARG A 1 229 ? 46.830 -27.993 7.564 1.00 45.28 229 ARG A O 1
ATOM 1751 N N . HIS A 1 230 ? 45.409 -28.955 9.012 1.00 50.69 230 HIS A N 1
ATOM 1752 C CA . HIS A 1 230 ? 46.256 -29.935 9.708 1.00 50.69 230 HIS A CA 1
ATOM 1753 C C . HIS A 1 230 ? 45.650 -30.288 11.070 1.00 50.69 230 HIS A C 1
ATOM 1755 O O . HIS A 1 230 ? 45.930 -29.655 12.081 1.00 50.69 230 HIS A O 1
ATOM 1761 N N . ALA A 1 231 ? 44.874 -31.367 11.100 1.00 43.06 231 ALA A N 1
ATOM 1762 C CA . ALA A 1 231 ? 44.770 -32.227 12.272 1.00 43.06 231 ALA A CA 1
ATOM 1763 C C . ALA A 1 231 ? 44.439 -33.642 11.779 1.00 43.06 231 ALA A C 1
ATOM 1765 O O . ALA A 1 231 ? 43.278 -34.024 11.669 1.00 43.06 231 ALA A O 1
ATOM 1766 N N . LEU A 1 232 ? 45.474 -34.408 11.417 1.00 48.69 232 LEU A N 1
ATOM 1767 C CA . LEU A 1 232 ? 45.344 -35.864 11.426 1.00 48.69 232 LEU A CA 1
ATOM 1768 C C . LEU A 1 232 ? 45.153 -36.289 12.893 1.00 48.69 232 LEU A C 1
ATOM 1770 O O . LEU A 1 232 ? 45.954 -35.865 13.731 1.00 48.69 232 LEU A O 1
ATOM 1774 N N . PRO A 1 233 ? 44.145 -37.108 13.229 1.00 46.72 233 PRO A N 1
ATOM 1775 C CA . PRO A 1 233 ? 44.055 -37.699 14.555 1.00 46.72 233 PRO A CA 1
ATOM 1776 C C . PRO A 1 233 ? 45.133 -38.791 14.716 1.00 46.72 233 PRO A C 1
ATOM 1778 O O . PRO A 1 233 ? 45.464 -39.466 13.738 1.00 46.72 233 PRO A O 1
ATOM 1781 N N . PRO A 1 234 ? 45.700 -38.981 15.921 1.00 43.81 234 PRO A N 1
ATOM 1782 C CA . PRO A 1 234 ? 46.684 -40.026 16.165 1.00 43.81 234 PRO A CA 1
ATOM 1783 C C . PRO A 1 234 ? 46.042 -41.421 16.158 1.00 43.81 234 PRO A C 1
ATOM 1785 O O . PRO A 1 234 ? 44.973 -41.646 16.731 1.00 43.81 234 PRO A O 1
ATOM 1788 N N . ASP A 1 235 ? 46.752 -42.352 15.521 1.00 46.28 235 ASP A N 1
ATOM 1789 C CA . ASP A 1 235 ? 46.480 -43.789 15.471 1.00 46.28 235 ASP A CA 1
ATOM 1790 C C . ASP A 1 235 ? 46.252 -44.371 16.874 1.00 46.28 235 ASP A C 1
ATOM 1792 O O . ASP A 1 235 ? 47.166 -44.451 17.697 1.00 46.28 235 ASP A O 1
ATOM 1796 N N . SER A 1 236 ? 45.034 -44.846 17.134 1.00 41.78 236 SER A N 1
ATOM 1797 C CA . SER A 1 236 ? 44.730 -45.682 18.295 1.00 41.78 236 SER A CA 1
ATOM 1798 C C . SER A 1 236 ? 44.791 -47.150 17.877 1.00 41.78 236 SER A C 1
ATOM 1800 O O . SER A 1 236 ? 43.801 -47.730 17.433 1.00 41.78 236 SER A O 1
ATOM 1802 N N . ARG A 1 237 ? 45.971 -47.767 18.017 1.00 46.97 237 ARG A N 1
ATOM 1803 C CA . ARG A 1 237 ? 46.128 -49.228 17.969 1.00 46.97 237 ARG A CA 1
ATOM 1804 C C . ARG A 1 237 ? 45.473 -49.848 19.205 1.00 46.97 237 ARG A C 1
ATOM 1806 O O . ARG A 1 237 ? 46.083 -49.901 20.269 1.00 46.97 237 ARG A O 1
ATOM 1813 N N . ALA A 1 238 ? 44.250 -50.343 19.050 1.00 43.16 238 ALA A N 1
ATOM 1814 C CA . ALA A 1 238 ? 43.653 -51.297 19.976 1.00 43.16 238 ALA A CA 1
ATOM 1815 C C . ALA A 1 238 ? 44.013 -52.718 19.518 1.00 43.16 238 ALA A C 1
ATOM 1817 O O . ALA A 1 238 ? 43.712 -53.118 18.394 1.00 43.16 238 ALA A O 1
ATOM 1818 N N . GLY A 1 239 ? 44.715 -53.449 20.385 1.00 38.97 239 GLY A N 1
ATOM 1819 C CA . GLY A 1 239 ? 45.078 -54.845 20.179 1.00 38.97 239 GLY A CA 1
ATOM 1820 C C . GLY A 1 239 ? 43.860 -55.769 20.178 1.00 38.97 239 GLY A C 1
ATOM 1821 O O . GLY A 1 239 ? 42.940 -55.611 20.977 1.00 38.97 239 GLY A O 1
ATOM 1822 N N . ILE A 1 240 ? 43.897 -56.756 19.289 1.00 44.62 240 ILE A N 1
ATOM 1823 C CA . ILE A 1 240 ? 42.996 -57.909 19.269 1.00 44.62 240 ILE A CA 1
ATOM 1824 C C . ILE A 1 240 ? 43.772 -59.087 19.876 1.00 44.62 240 ILE A C 1
ATOM 1826 O O . ILE A 1 240 ? 44.857 -59.385 19.371 1.00 44.62 240 ILE A O 1
ATOM 1830 N N . PRO A 1 241 ? 43.270 -59.784 20.910 1.00 46.66 241 PRO A N 1
ATOM 1831 C CA . PRO A 1 241 ? 43.784 -61.093 21.273 1.00 46.66 241 PRO A CA 1
ATOM 1832 C C . PRO A 1 241 ? 43.024 -62.169 20.485 1.00 46.66 241 PRO A C 1
ATOM 1834 O O . PRO A 1 241 ? 41.795 -62.172 20.451 1.00 46.66 241 PRO A O 1
ATOM 1837 N N . THR A 1 242 ? 43.752 -63.104 19.876 1.00 44.12 242 THR A N 1
ATOM 1838 C CA . THR A 1 242 ? 43.190 -64.383 19.417 1.00 44.12 242 THR A CA 1
ATOM 1839 C C . THR A 1 242 ? 44.122 -65.495 19.888 1.00 44.12 242 THR A C 1
ATOM 1841 O O . THR A 1 242 ? 45.319 -65.377 19.650 1.00 44.12 242 THR A O 1
ATOM 1844 N N . CYS A 1 243 ? 43.524 -66.487 20.562 1.00 42.12 243 CYS A N 1
ATOM 1845 C CA . CYS A 1 243 ? 43.971 -67.853 20.888 1.00 42.12 243 CYS A CA 1
ATOM 1846 C C . CYS A 1 243 ? 45.440 -68.111 21.252 1.00 42.12 243 CYS A C 1
ATOM 1848 O O . CYS A 1 243 ? 46.307 -68.067 20.356 1.00 42.12 243 CYS A O 1
#

pLDDT: mean 81.5, std 17.08, range [38.97, 97.62]

Radius of gyration: 29.04 Å; chains: 1; bounding box: 74×90×73 Å

Secondary structure (DSSP, 8-state):
-HHHHHHHHHHHPPTTEEEEETTTHHHHT-TTTHHHHHHHHHHHHH-GGG-SEEEEE---TTS--TTS---TTS--S-HHHHHHHTT---PPPSS--HHHHHHHHHHHHTT-HHHHHHHHHSTTT--HHHHHHHHHHHHHHHHHS-HHHHHHHHHHHHHHHTT--S---HHHHHHHHGGGS-HHHHHT--TTHHHHHHHHHTSPBTTTB-S--PPPPPPPP----TT----PPP---PPPP--

Sequence (243 aa):
TRAEAALDDLHRVRPRTVVWLNEAQHYLGDPRTGERIAAAVHSLLVQPERGPVLVLARWARVRRPVHRAAHPKRAGPHSRVRELLTGRTLTVPDTFDAPALAAANVLAKGGDRLLADALNRASADGRLTQDLAGAPELLHRYQSGTPAAKAVLEAAMDARRLGVALHLPQAFLTDAALDYLSDIDHDQLTDDWAEAAFAELAHLVHGKQAPYAAPAPAPAPHARNPTDRHALPPDSRAGIPTC